Protein AF-A0A965Y8E7-F1 (afdb_monomer_lite)

Structure (mmCIF, N/CA/C/O backbone):
data_AF-A0A965Y8E7-F1
#
_entry.id   AF-A0A965Y8E7-F1
#
loop_
_atom_site.group_PDB
_atom_site.id
_atom_site.type_symbol
_atom_site.label_atom_id
_atom_site.label_alt_id
_atom_site.label_comp_id
_atom_site.label_asym_id
_atom_site.label_entity_id
_atom_site.label_seq_id
_atom_site.pdbx_PDB_ins_code
_atom_site.Cartn_x
_atom_site.Cartn_y
_atom_site.Cartn_z
_atom_site.occupancy
_atom_site.B_iso_or_equiv
_atom_site.auth_seq_id
_atom_site.auth_comp_id
_atom_site.auth_asym_id
_atom_site.auth_atom_id
_atom_site.pdbx_PDB_model_num
ATOM 1 N N . MET A 1 1 ? -3.861 8.203 37.467 1.00 48.97 1 MET A N 1
ATOM 2 C CA . MET A 1 1 ? -4.066 7.994 36.011 1.00 48.97 1 MET A CA 1
ATOM 3 C C . MET A 1 1 ? -5.486 8.449 35.687 1.00 48.97 1 MET A C 1
ATOM 5 O O . MET A 1 1 ? -6.375 8.070 36.437 1.00 48.97 1 MET A O 1
ATOM 9 N N . SER A 1 2 ? -5.718 9.327 34.700 1.00 42.91 2 SER A N 1
ATOM 10 C CA . SER A 1 2 ? -7.070 9.881 34.487 1.00 42.91 2 SER A CA 1
ATOM 11 C C . SER A 1 2 ? -8.053 8.780 34.064 1.00 42.91 2 SER A C 1
ATOM 13 O O . SER A 1 2 ? -7.686 7.861 33.330 1.00 42.91 2 SER A O 1
ATOM 15 N N . LYS A 1 3 ? -9.307 8.867 34.524 1.00 46.72 3 LYS A N 1
ATOM 16 C CA . LYS A 1 3 ? -10.378 7.890 34.245 1.00 46.72 3 LYS A CA 1
ATOM 17 C C . LYS A 1 3 ? -10.559 7.640 32.734 1.00 46.72 3 LYS A C 1
ATOM 19 O O . LYS A 1 3 ? -10.834 6.520 32.322 1.00 46.72 3 LYS A O 1
ATOM 24 N N . ASN A 1 4 ? -10.287 8.656 31.910 1.00 40.66 4 ASN A N 1
ATOM 25 C CA . ASN A 1 4 ? -10.333 8.589 30.446 1.00 40.66 4 ASN A CA 1
ATOM 26 C C . ASN A 1 4 ? -9.222 7.717 29.838 1.00 40.66 4 ASN A C 1
ATOM 28 O O . ASN A 1 4 ? -9.470 7.022 28.858 1.00 40.66 4 ASN A O 1
ATOM 32 N N . ILE A 1 5 ? -8.021 7.705 30.429 1.00 39.69 5 ILE A N 1
ATOM 33 C CA . ILE A 1 5 ? -6.903 6.867 29.965 1.00 39.69 5 ILE A CA 1
ATOM 34 C C . ILE A 1 5 ? -7.189 5.393 30.251 1.00 39.69 5 ILE A C 1
ATOM 36 O O . ILE A 1 5 ? -6.984 4.558 29.379 1.00 39.69 5 ILE A O 1
ATOM 40 N N . LEU A 1 6 ? -7.695 5.072 31.443 1.00 44.53 6 LEU A N 1
ATOM 41 C CA . LEU A 1 6 ? -8.054 3.694 31.793 1.00 44.53 6 LEU A CA 1
ATOM 42 C C . LEU A 1 6 ? -9.202 3.165 30.917 1.00 44.53 6 LEU A C 1
ATOM 44 O O . LEU A 1 6 ? -9.167 2.008 30.519 1.00 44.53 6 LEU A O 1
ATOM 48 N N . ASN A 1 7 ? -10.159 4.025 30.553 1.00 45.41 7 ASN A N 1
ATOM 49 C CA . ASN A 1 7 ? -11.277 3.673 29.675 1.00 45.41 7 ASN A CA 1
ATOM 50 C C . ASN A 1 7 ? -10.856 3.520 28.198 1.00 45.41 7 ASN A C 1
ATOM 52 O O . ASN A 1 7 ? -11.406 2.704 27.469 1.00 45.41 7 ASN A O 1
ATOM 56 N N . LEU A 1 8 ? -9.862 4.286 27.736 1.00 44.91 8 LEU A N 1
ATOM 57 C CA . LEU A 1 8 ? -9.283 4.103 26.403 1.00 44.91 8 LEU A CA 1
ATOM 58 C C . LEU A 1 8 ? -8.436 2.828 26.336 1.00 44.91 8 LEU A C 1
ATOM 60 O O . LEU A 1 8 ? -8.537 2.080 25.372 1.00 44.91 8 LEU A O 1
ATOM 64 N N . ILE A 1 9 ? -7.634 2.563 27.370 1.00 43.84 9 ILE A N 1
ATOM 65 C CA . ILE A 1 9 ? -6.816 1.352 27.474 1.00 43.84 9 ILE A CA 1
ATOM 66 C C . ILE A 1 9 ? -7.704 0.109 27.526 1.00 43.84 9 ILE A C 1
ATOM 68 O O . ILE A 1 9 ? -7.439 -0.829 26.788 1.00 43.84 9 ILE A O 1
ATOM 72 N N . SER A 1 10 ? -8.779 0.103 28.322 1.00 48.84 10 SER A N 1
ATOM 73 C CA . SER A 1 10 ? -9.716 -1.027 28.335 1.00 48.84 10 SER A CA 1
ATOM 74 C C . SER A 1 10 ? -10.384 -1.226 26.973 1.00 48.84 10 SER A C 1
ATOM 76 O O . SER A 1 10 ? -10.513 -2.358 26.522 1.00 48.84 10 SER A O 1
ATOM 78 N N . LYS A 1 11 ? -10.732 -0.143 26.263 1.00 48.56 11 LYS A N 1
ATOM 79 C CA . LYS A 1 11 ? -11.261 -0.226 24.895 1.00 48.56 11 LYS A CA 1
ATOM 80 C C . LYS A 1 11 ? -10.230 -0.799 23.918 1.00 48.56 11 LYS A C 1
ATOM 82 O O . LYS A 1 11 ? -10.558 -1.763 23.244 1.00 48.56 11 LYS A O 1
ATOM 87 N N . ILE A 1 12 ? -9.002 -0.265 23.875 1.00 48.06 12 ILE A N 1
ATOM 88 C CA . ILE A 1 12 ? -7.893 -0.713 23.001 1.00 48.06 12 ILE A CA 1
ATOM 89 C C . ILE A 1 12 ? -7.490 -2.163 23.278 1.00 48.06 12 ILE A C 1
ATOM 91 O O . ILE A 1 12 ? -7.341 -2.927 22.334 1.00 48.06 12 ILE A O 1
ATOM 95 N N . ILE A 1 13 ? -7.371 -2.563 24.545 1.00 45.34 13 ILE A N 1
ATOM 96 C CA . ILE A 1 13 ? -7.059 -3.950 24.925 1.00 45.34 13 ILE A CA 1
ATOM 97 C C . ILE A 1 13 ? -8.171 -4.912 24.475 1.00 45.34 13 ILE A C 1
ATOM 99 O O . ILE A 1 13 ? -7.880 -6.037 24.077 1.00 45.34 13 ILE A O 1
ATOM 103 N N . ASN A 1 14 ? -9.431 -4.466 24.480 1.00 44.47 14 ASN A N 1
ATOM 104 C CA . ASN A 1 14 ? -10.567 -5.266 24.011 1.00 44.47 14 ASN A CA 1
ATOM 105 C C . ASN A 1 14 ? -10.719 -5.284 22.483 1.00 44.47 14 ASN A C 1
ATOM 107 O O . ASN A 1 14 ? -11.488 -6.088 21.953 1.00 44.47 14 ASN A O 1
ATOM 111 N N . TYR A 1 15 ? -10.001 -4.427 21.756 1.00 44.97 15 TYR A N 1
ATOM 112 C CA . TYR A 1 15 ? -9.944 -4.500 20.307 1.00 44.97 15 TYR A CA 1
ATOM 113 C C . TYR A 1 15 ? -8.982 -5.620 19.890 1.00 44.97 15 TYR A C 1
ATOM 115 O O . TYR A 1 15 ? -7.764 -5.458 19.863 1.00 44.97 15 TYR A O 1
ATOM 123 N N . LYS A 1 16 ? -9.530 -6.775 19.514 1.00 46.66 16 LYS A N 1
ATOM 124 C CA . LYS A 1 16 ? -8.766 -7.803 18.800 1.00 46.66 16 LYS A CA 1
ATOM 125 C C . LYS A 1 16 ? -8.556 -7.304 17.369 1.00 46.66 16 LYS A C 1
ATOM 127 O O . LYS A 1 16 ? -9.528 -6.912 16.735 1.00 46.66 16 LYS A O 1
ATOM 132 N N . ILE A 1 17 ? -7.327 -7.292 16.844 1.00 47.94 17 ILE A N 1
ATOM 133 C CA . ILE A 1 17 ? -7.129 -7.146 15.391 1.00 47.94 17 ILE A CA 1
ATOM 134 C C . ILE A 1 17 ? -7.760 -8.388 14.767 1.00 47.94 17 ILE A C 1
ATOM 136 O O . ILE A 1 17 ? -7.270 -9.498 14.986 1.00 47.94 17 ILE A O 1
ATOM 140 N N . ILE A 1 18 ? -8.871 -8.212 14.057 1.00 47.00 18 ILE A N 1
ATOM 141 C CA . ILE A 1 18 ? -9.447 -9.298 13.274 1.00 47.00 18 ILE A CA 1
ATOM 142 C C . ILE A 1 18 ? -8.605 -9.408 12.023 1.00 47.00 18 ILE A C 1
ATOM 144 O O . ILE A 1 18 ? -8.121 -8.416 11.477 1.00 47.00 18 ILE A O 1
ATOM 148 N N . GLU A 1 19 ? -8.371 -10.662 11.681 1.00 50.75 19 GLU A N 1
ATOM 149 C CA . GLU A 1 19 ? -7.756 -11.173 10.474 1.00 50.75 19 GLU A CA 1
ATOM 150 C C . GLU A 1 19 ? -7.705 -10.178 9.317 1.00 50.75 19 GLU A C 1
ATOM 152 O O . GLU A 1 19 ? -8.683 -9.515 8.973 1.00 50.75 19 GLU A O 1
ATOM 157 N N . SER A 1 20 ? -6.551 -10.131 8.651 1.00 53.41 20 SER A N 1
ATOM 158 C CA . SER A 1 20 ? -6.483 -9.499 7.345 1.00 53.41 20 SER A CA 1
ATOM 159 C C . SER A 1 20 ? -7.385 -10.274 6.383 1.00 53.41 20 SER A C 1
ATOM 161 O O . SER A 1 20 ? -6.978 -11.325 5.880 1.00 53.41 20 SER A O 1
ATOM 163 N N . GLY A 1 21 ? -8.591 -9.765 6.141 1.00 60.69 21 GLY A N 1
ATOM 164 C CA . GLY A 1 21 ? -9.491 -10.294 5.130 1.00 60.69 21 GLY A CA 1
ATOM 165 C C . GLY A 1 21 ? -8.826 -10.144 3.768 1.00 60.69 21 GLY A C 1
ATOM 166 O O . GLY A 1 21 ? -8.443 -9.038 3.373 1.00 60.69 21 GLY A O 1
ATOM 167 N N . LYS A 1 22 ? -8.624 -11.266 3.076 1.00 72.31 22 LYS A N 1
ATOM 168 C CA . LYS A 1 22 ? -8.186 -11.280 1.680 1.00 72.31 22 LYS A CA 1
ATOM 169 C C . LYS A 1 22 ? -9.420 -11.480 0.820 1.00 72.31 22 LYS A C 1
ATOM 171 O O . LYS A 1 22 ? -9.957 -12.580 0.768 1.00 72.31 22 LYS A O 1
ATOM 176 N N . PHE A 1 23 ? -9.841 -10.426 0.142 1.00 75.00 23 PHE A N 1
ATOM 177 C CA . PHE A 1 23 ? -10.915 -10.504 -0.835 1.00 75.00 23 PHE A CA 1
ATOM 178 C C . PHE A 1 23 ? -10.283 -10.793 -2.187 1.00 75.00 23 PHE A C 1
ATOM 180 O O . PHE A 1 23 ? -9.565 -9.943 -2.709 1.00 75.00 23 PHE A O 1
ATOM 187 N N . ILE A 1 24 ? -10.469 -12.000 -2.715 1.00 76.88 24 ILE A N 1
ATOM 188 C CA . ILE A 1 24 ? -9.952 -12.408 -4.027 1.00 76.88 24 ILE A CA 1
ATOM 189 C C . ILE A 1 24 ? -11.110 -12.315 -5.018 1.00 76.88 24 ILE A C 1
ATOM 191 O O . ILE A 1 24 ? -12.131 -12.957 -4.816 1.00 76.88 24 ILE A O 1
ATOM 195 N N . PHE A 1 25 ? -10.956 -11.544 -6.094 1.00 77.00 25 PHE A N 1
ATOM 196 C CA . PHE A 1 25 ? -12.068 -11.227 -7.006 1.00 77.00 25 PHE A CA 1
ATOM 197 C C . PHE A 1 25 ? -12.192 -12.166 -8.206 1.00 77.00 25 PHE A C 1
ATOM 199 O O . PHE A 1 25 ? -12.904 -11.874 -9.165 1.00 77.00 25 PHE A O 1
ATOM 206 N N . ARG A 1 26 ? -11.489 -13.303 -8.188 1.00 72.12 26 ARG A N 1
ATOM 207 C CA . ARG A 1 26 ? -11.648 -14.314 -9.235 1.00 72.12 26 ARG A CA 1
ATOM 208 C C . ARG A 1 26 ? -12.969 -15.044 -9.033 1.00 72.12 26 ARG A C 1
ATOM 210 O O . ARG A 1 26 ? -13.165 -15.641 -7.983 1.00 72.12 26 ARG A O 1
ATOM 217 N N . ASN A 1 27 ? -13.789 -15.067 -10.080 1.00 70.50 27 ASN A N 1
ATOM 218 C CA . ASN A 1 27 ? -15.012 -15.867 -10.164 1.00 70.50 27 ASN A CA 1
ATOM 219 C C . ASN A 1 27 ? -16.076 -15.522 -9.109 1.00 70.50 27 ASN A C 1
ATOM 221 O O . ASN A 1 27 ? -16.820 -16.412 -8.709 1.00 70.50 27 ASN A O 1
ATOM 225 N N . LEU A 1 28 ? -16.155 -14.257 -8.674 1.00 76.88 28 LEU A N 1
ATOM 226 C CA . LEU A 1 28 ? -17.270 -13.818 -7.831 1.00 76.88 28 LEU A CA 1
ATOM 227 C C . LEU A 1 28 ? -18.588 -14.023 -8.573 1.00 76.88 28 LEU A C 1
ATOM 229 O O . LEU A 1 28 ? -18.710 -13.623 -9.737 1.00 76.88 28 LEU A O 1
ATOM 233 N N . ASN A 1 29 ? -19.577 -14.579 -7.888 1.00 83.50 29 ASN A N 1
ATOM 234 C CA . ASN A 1 29 ? -20.948 -14.554 -8.377 1.00 83.50 29 ASN A CA 1
ATOM 235 C C . ASN A 1 29 ? -21.575 -13.151 -8.190 1.00 83.50 29 ASN A C 1
ATOM 237 O O . ASN A 1 29 ? -20.979 -12.250 -7.591 1.00 83.50 29 ASN A O 1
ATOM 241 N N . GLU A 1 30 ? -22.772 -12.933 -8.743 1.00 79.94 30 GLU A N 1
ATOM 242 C CA . GLU A 1 30 ? -23.438 -11.623 -8.680 1.00 79.94 30 GLU A CA 1
ATOM 243 C C . GLU A 1 30 ? -23.766 -11.167 -7.249 1.00 79.94 30 GLU A C 1
ATOM 245 O O . GLU A 1 30 ? -23.732 -9.968 -6.973 1.00 79.94 30 GLU A O 1
ATOM 250 N N . GLU A 1 31 ? -24.072 -12.094 -6.341 1.00 80.44 31 GLU A N 1
ATOM 251 C CA . GLU A 1 31 ? -24.411 -11.803 -4.944 1.00 80.44 31 GLU A CA 1
ATOM 252 C C . GLU A 1 31 ? -23.161 -11.408 -4.149 1.00 80.44 31 GLU A C 1
ATOM 254 O O . GLU A 1 31 ? -23.120 -10.331 -3.556 1.00 80.44 31 GLU A O 1
ATOM 259 N N . GLU A 1 32 ? -22.082 -12.186 -4.270 1.00 77.12 32 GLU A N 1
ATOM 260 C CA . GLU A 1 32 ? -20.771 -11.862 -3.696 1.00 77.12 32 GLU A CA 1
ATOM 261 C C . GLU A 1 32 ? -20.252 -10.517 -4.210 1.00 77.12 32 GLU A C 1
ATOM 263 O O . GLU A 1 32 ? -19.674 -9.737 -3.452 1.00 77.12 32 GLU A O 1
ATOM 268 N N . ARG A 1 33 ? -20.474 -10.216 -5.499 1.00 75.38 33 ARG A N 1
ATOM 269 C CA . ARG A 1 33 ? -20.126 -8.919 -6.085 1.00 75.38 33 ARG A CA 1
ATOM 270 C C . ARG A 1 33 ? -20.948 -7.787 -5.466 1.00 75.38 33 ARG A C 1
ATOM 272 O O . ARG A 1 33 ? -20.368 -6.742 -5.186 1.00 75.38 33 ARG A O 1
ATOM 279 N N . LYS A 1 34 ? -22.254 -7.962 -5.233 1.00 76.06 34 LYS A N 1
ATOM 280 C CA . LYS A 1 34 ? -23.103 -6.941 -4.588 1.00 76.06 34 LYS A CA 1
ATOM 281 C C . LYS A 1 34 ? -22.657 -6.650 -3.153 1.00 76.06 34 LYS A C 1
ATOM 283 O O . LYS A 1 34 ? -22.500 -5.483 -2.798 1.00 76.06 34 LYS A O 1
ATOM 288 N N . ASP A 1 35 ? -22.359 -7.679 -2.366 1.00 74.81 35 ASP A N 1
ATOM 289 C CA . ASP A 1 35 ? -21.835 -7.511 -1.002 1.00 74.81 35 ASP A CA 1
ATOM 290 C C . ASP A 1 35 ? -20.470 -6.809 -0.987 1.00 74.81 35 ASP A C 1
ATOM 292 O O . ASP A 1 35 ? -20.181 -5.958 -0.134 1.00 74.81 35 ASP A O 1
ATOM 296 N N . 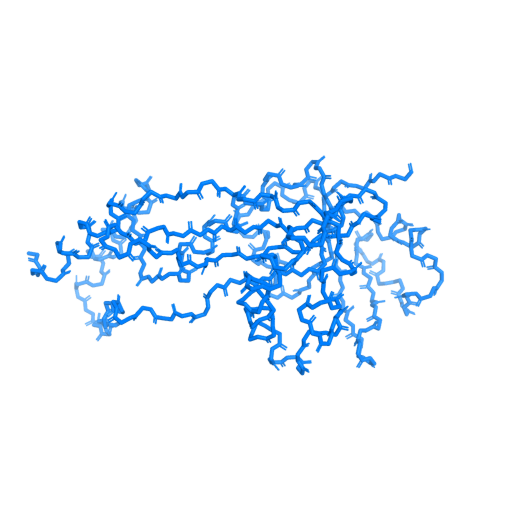LEU A 1 36 ? -19.638 -7.118 -1.984 1.00 75.19 36 LEU A N 1
ATOM 297 C CA . LEU A 1 36 ? -18.359 -6.456 -2.191 1.00 75.19 36 LEU A CA 1
ATOM 298 C C . LEU A 1 36 ? -18.484 -5.007 -2.629 1.00 75.19 36 LEU A C 1
ATOM 300 O O . LEU A 1 36 ? -17.641 -4.221 -2.223 1.00 75.19 36 LEU A O 1
ATOM 304 N N . VAL A 1 37 ? -19.495 -4.639 -3.416 1.00 72.75 37 VAL A N 1
ATOM 305 C CA . VAL A 1 37 ? -19.763 -3.239 -3.780 1.00 72.75 37 VAL A CA 1
ATOM 306 C C . VAL A 1 37 ? -20.202 -2.447 -2.547 1.00 72.75 37 VAL A C 1
ATOM 308 O O . VAL A 1 37 ? -19.638 -1.387 -2.289 1.00 72.75 37 VAL A O 1
ATOM 311 N N . ASN A 1 38 ? -21.071 -3.012 -1.700 1.00 70.44 38 ASN A N 1
ATOM 312 C CA . ASN A 1 38 ? -21.480 -2.378 -0.437 1.00 70.44 38 ASN A CA 1
ATOM 313 C C . ASN A 1 38 ? -20.286 -2.118 0.503 1.00 70.44 38 ASN A C 1
ATOM 315 O O . ASN A 1 38 ? -20.182 -1.066 1.134 1.00 70.44 38 ASN A O 1
ATOM 319 N N . SER A 1 39 ? -19.346 -3.064 0.581 1.00 72.75 39 SER A N 1
ATOM 320 C CA . SER A 1 39 ? -18.072 -2.876 1.301 1.00 72.75 39 SER A CA 1
ATOM 321 C C . SER A 1 39 ? -17.058 -2.036 0.507 1.00 72.75 39 SER A C 1
ATOM 323 O O . SER A 1 39 ? -16.120 -1.456 1.063 1.00 72.75 39 SER A O 1
ATOM 325 N N . GLY A 1 40 ? -17.241 -1.990 -0.808 1.00 77.44 40 GLY A N 1
ATOM 326 C CA . GLY A 1 40 ? -16.383 -1.383 -1.810 1.00 77.44 40 GLY A CA 1
ATOM 327 C C . GLY A 1 40 ? -16.456 0.128 -1.785 1.00 77.44 40 GLY A C 1
ATOM 328 O O . GLY A 1 40 ? -15.416 0.749 -1.952 1.00 77.44 40 GLY A O 1
ATOM 329 N N . ASP A 1 41 ? -17.608 0.715 -1.464 1.00 83.12 41 ASP A N 1
ATOM 330 C CA . ASP A 1 41 ? -17.745 2.164 -1.281 1.00 83.12 41 ASP A CA 1
ATOM 331 C C . ASP A 1 41 ? -16.865 2.690 -0.146 1.00 83.12 41 ASP A C 1
ATOM 333 O O . ASP A 1 41 ? -16.204 3.721 -0.278 1.00 83.12 41 ASP A O 1
ATOM 337 N N . LEU A 1 42 ? -16.787 1.952 0.964 1.00 83.38 42 LEU A N 1
ATOM 338 C CA . LEU A 1 42 ? -15.923 2.308 2.088 1.00 83.38 42 LEU A CA 1
ATOM 339 C C . LEU A 1 42 ? -14.442 2.225 1.703 1.00 83.38 42 LEU A C 1
ATOM 341 O O . LEU A 1 42 ? -13.663 3.122 2.024 1.00 83.38 42 LEU A O 1
ATOM 345 N N . ILE A 1 43 ? -14.052 1.162 0.999 1.00 85.19 43 ILE A N 1
ATOM 346 C CA . ILE A 1 43 ? -12.678 0.972 0.517 1.00 85.19 43 ILE A CA 1
ATOM 347 C C . ILE A 1 43 ? -12.312 2.022 -0.531 1.00 85.19 43 ILE A C 1
ATOM 349 O O . ILE A 1 43 ? -11.234 2.611 -0.457 1.00 85.19 43 ILE A O 1
ATOM 353 N N . TRP A 1 44 ? -13.211 2.276 -1.477 1.00 90.25 44 TRP A N 1
ATOM 354 C CA . TRP A 1 44 ? -13.078 3.302 -2.499 1.00 90.25 44 TRP A CA 1
ATOM 355 C C . TRP A 1 44 ? -12.876 4.663 -1.853 1.00 90.25 44 TRP A C 1
ATOM 357 O O . TRP A 1 44 ? -11.882 5.325 -2.138 1.00 90.25 44 TRP A O 1
ATOM 367 N N . LYS A 1 45 ? -13.730 5.020 -0.890 1.00 89.19 45 LYS A N 1
ATOM 368 C CA . LYS A 1 45 ? -13.597 6.257 -0.129 1.00 89.19 45 LYS A CA 1
ATOM 369 C C . LYS A 1 45 ? -12.255 6.354 0.593 1.00 89.19 45 LYS A C 1
ATOM 371 O O . LYS A 1 45 ? -11.602 7.386 0.512 1.00 89.19 45 LYS A O 1
ATOM 376 N N . MET A 1 46 ? -11.804 5.291 1.263 1.00 89.38 46 MET A N 1
ATOM 377 C CA . MET A 1 46 ? -10.490 5.297 1.918 1.00 89.38 46 MET A CA 1
ATOM 378 C C . MET A 1 46 ? -9.343 5.545 0.936 1.00 89.38 46 MET A C 1
ATOM 380 O O . MET A 1 46 ? -8.387 6.241 1.278 1.00 89.38 46 MET A O 1
ATOM 384 N N . ILE A 1 47 ? -9.412 4.944 -0.252 1.00 91.06 47 ILE A N 1
ATOM 385 C CA . ILE A 1 47 ? -8.418 5.126 -1.307 1.00 91.06 47 ILE A CA 1
ATOM 386 C C . ILE A 1 47 ? -8.483 6.555 -1.857 1.00 91.06 47 ILE A C 1
ATOM 388 O O . ILE A 1 47 ? -7.452 7.215 -1.893 1.00 91.06 47 ILE A O 1
ATOM 392 N N . GLU A 1 48 ? -9.660 7.069 -2.203 1.00 90.88 48 GLU A N 1
ATOM 393 C CA . GLU A 1 48 ? -9.822 8.448 -2.680 1.00 90.88 48 GLU A CA 1
ATOM 394 C C . GLU A 1 48 ? -9.311 9.465 -1.655 1.00 90.88 48 GLU A C 1
ATOM 396 O O . GLU A 1 48 ? -8.444 10.273 -1.980 1.00 90.88 48 GLU A O 1
ATOM 401 N N . ASP A 1 49 ? -9.735 9.354 -0.392 1.00 88.75 49 ASP A N 1
ATOM 402 C CA . ASP A 1 49 ? -9.307 10.245 0.693 1.00 88.75 49 ASP A CA 1
ATOM 403 C C . ASP A 1 49 ? -7.771 10.181 0.899 1.00 88.75 49 ASP A C 1
ATOM 405 O O . ASP A 1 49 ? -7.115 11.179 1.204 1.00 88.75 49 ASP A O 1
ATOM 409 N N . ALA A 1 50 ? -7.143 9.010 0.716 1.00 88.25 50 ALA A N 1
ATOM 410 C CA . ALA A 1 50 ? -5.686 8.856 0.823 1.00 88.25 50 ALA A CA 1
ATOM 411 C C . ALA A 1 50 ? -4.906 9.492 -0.338 1.00 88.25 50 ALA A C 1
ATOM 413 O O . ALA A 1 50 ? -3.747 9.881 -0.155 1.00 88.25 50 ALA A O 1
ATOM 414 N N . TYR A 1 51 ? -5.523 9.602 -1.513 1.00 88.50 51 TYR A N 1
ATOM 415 C CA . TYR A 1 51 ? -4.912 10.154 -2.721 1.00 88.50 51 TYR A CA 1
ATOM 416 C C . TYR A 1 51 ? -5.447 11.551 -3.077 1.00 88.50 51 TYR A C 1
ATOM 418 O O . TYR A 1 51 ? -4.983 12.140 -4.049 1.00 88.50 51 TYR A O 1
ATOM 426 N N . GLU A 1 52 ? -6.336 12.134 -2.266 1.00 89.06 52 GLU A N 1
ATOM 427 C CA . GLU A 1 52 ? -6.934 13.463 -2.471 1.00 89.06 52 GLU A CA 1
ATOM 428 C C . GLU A 1 52 ? -5.875 14.545 -2.735 1.00 89.06 52 GLU A C 1
ATOM 430 O O . GLU A 1 52 ? -5.963 15.289 -3.709 1.00 89.06 52 GLU A O 1
ATOM 435 N N . SER A 1 53 ? -4.796 14.562 -1.942 1.00 85.06 53 SER A N 1
ATOM 436 C CA . SER A 1 53 ? -3.666 15.498 -2.117 1.00 85.06 53 SER A CA 1
ATOM 437 C C . SER A 1 53 ? -2.930 15.389 -3.464 1.00 85.06 53 SER A C 1
ATOM 439 O O . SER A 1 53 ? -2.135 16.265 -3.798 1.00 85.06 53 SER A O 1
ATOM 441 N N . GLN A 1 54 ? -3.172 14.320 -4.227 1.00 84.31 54 GLN A N 1
ATOM 442 C CA . GLN A 1 54 ? -2.622 14.061 -5.561 1.00 84.31 54 GLN A CA 1
ATOM 443 C C . GLN A 1 54 ? -3.681 14.227 -6.668 1.00 84.31 54 GLN A C 1
ATOM 445 O O . GLN A 1 54 ? -3.401 13.905 -7.818 1.00 84.31 54 GLN A O 1
ATOM 450 N N . GLY A 1 55 ? -4.881 14.724 -6.341 1.00 87.69 55 GLY A N 1
ATOM 451 C CA . GLY A 1 55 ? -6.008 14.833 -7.273 1.00 87.69 55 GLY A CA 1
ATOM 452 C C . GLY A 1 55 ? -6.906 13.590 -7.333 1.00 87.69 55 GLY A C 1
ATOM 453 O O . GLY A 1 55 ? -7.683 13.456 -8.276 1.00 87.69 55 GLY A O 1
ATOM 454 N N . GLY A 1 56 ? -6.805 12.691 -6.347 1.00 88.69 56 GLY A N 1
ATOM 455 C CA . GLY A 1 56 ? -7.571 11.442 -6.270 1.00 88.69 56 GLY A CA 1
ATOM 456 C C . GLY A 1 56 ? -6.809 10.225 -6.802 1.00 88.69 56 GLY A C 1
ATOM 457 O O . GLY A 1 56 ? -5.667 10.314 -7.261 1.00 88.69 56 GLY A O 1
ATOM 458 N N . TYR A 1 57 ? -7.418 9.043 -6.710 1.00 91.88 57 TYR A N 1
ATOM 459 C CA . TYR A 1 57 ? -6.809 7.799 -7.160 1.00 91.88 57 TYR A CA 1
ATOM 460 C C . TYR A 1 57 ? -7.068 7.564 -8.649 1.00 91.88 57 TYR A C 1
ATOM 462 O O . TYR A 1 57 ? -8.160 7.220 -9.084 1.00 91.88 57 TYR A O 1
ATOM 470 N N . GLU A 1 58 ? -6.024 7.655 -9.469 1.00 91.31 58 GLU A N 1
ATOM 471 C CA . GLU A 1 58 ? -6.166 7.501 -10.925 1.00 91.31 58 GLU A CA 1
ATOM 472 C C . GLU A 1 58 ? -6.454 6.066 -11.391 1.00 91.31 58 GLU A C 1
ATOM 474 O O . GLU A 1 58 ? -6.871 5.838 -12.529 1.00 91.31 58 GLU A O 1
ATOM 479 N N . GLY A 1 59 ? -6.210 5.066 -10.537 1.00 89.81 59 GLY A N 1
ATOM 480 C CA . GLY A 1 59 ? -6.305 3.660 -10.926 1.00 89.81 59 GLY A CA 1
ATOM 481 C C . GLY A 1 59 ? -7.734 3.184 -11.208 1.00 89.81 59 GLY A C 1
ATOM 482 O O . GLY A 1 59 ? -7.896 2.190 -11.927 1.00 89.81 59 GLY A O 1
ATOM 483 N N . ALA A 1 60 ? -8.742 3.885 -10.687 1.00 94.25 60 ALA A N 1
ATOM 484 C CA . ALA A 1 60 ? -10.170 3.636 -10.869 1.00 94.25 60 ALA A CA 1
ATOM 485 C C . ALA A 1 60 ? -10.964 4.954 -10.734 1.00 94.25 60 ALA A C 1
ATOM 487 O O . ALA A 1 60 ? -10.394 5.972 -10.369 1.00 94.25 60 ALA A O 1
ATOM 488 N N . LYS A 1 61 ? -12.251 4.957 -11.084 1.00 94.69 61 LYS A N 1
ATOM 489 C CA . LYS A 1 61 ? -13.163 6.115 -10.992 1.00 94.69 61 LYS A CA 1
ATOM 490 C C . LYS A 1 61 ? -14.401 5.834 -10.137 1.00 94.69 61 LYS A C 1
ATOM 492 O O . LYS A 1 61 ? -15.198 6.735 -9.913 1.00 94.69 61 LYS A O 1
ATOM 497 N N . SER A 1 62 ? -14.561 4.591 -9.696 1.00 93.50 62 SER A N 1
ATOM 498 C CA . SER A 1 62 ? -15.632 4.136 -8.816 1.00 93.50 62 SER A CA 1
ATOM 499 C C . SER A 1 62 ? -15.199 2.862 -8.086 1.00 93.50 62 SER A C 1
ATOM 501 O O . SER A 1 62 ? -14.187 2.244 -8.452 1.00 93.50 62 SER A O 1
ATOM 503 N N . ALA A 1 63 ? -15.978 2.448 -7.084 1.00 90.50 63 ALA A N 1
ATOM 504 C CA . ALA A 1 63 ? -15.780 1.188 -6.375 1.00 90.50 63 ALA A CA 1
ATOM 505 C C . ALA A 1 63 ? -15.846 -0.021 -7.325 1.00 90.50 63 ALA A C 1
ATOM 507 O O . ALA A 1 63 ? -14.983 -0.896 -7.268 1.00 90.50 63 ALA A O 1
ATOM 508 N N . GLU A 1 64 ? -16.795 -0.038 -8.263 1.00 91.38 64 GLU A N 1
ATOM 509 C CA . GLU A 1 64 ? -16.961 -1.107 -9.255 1.00 91.38 64 GLU A CA 1
ATOM 510 C C . GLU A 1 64 ? -15.740 -1.205 -10.162 1.00 91.38 64 GLU A C 1
ATOM 512 O O . GLU A 1 64 ? -15.166 -2.282 -10.326 1.00 91.38 64 GLU A O 1
ATOM 517 N N . GLN A 1 65 ? -15.272 -0.068 -10.690 1.00 93.94 65 GLN A N 1
ATOM 518 C CA . GLN A 1 65 ? -14.082 -0.071 -11.533 1.00 93.94 65 GLN A CA 1
ATOM 519 C C . GLN A 1 65 ? -12.834 -0.485 -10.738 1.00 93.94 65 GLN A C 1
ATOM 521 O O . GLN A 1 65 ? -11.916 -1.095 -11.297 1.00 93.94 65 GLN A O 1
ATOM 526 N N . LEU A 1 66 ? -12.773 -0.158 -9.441 1.00 93.31 66 LEU A N 1
ATOM 527 C CA . LEU A 1 66 ? -11.700 -0.624 -8.570 1.00 93.31 66 LEU A CA 1
ATOM 528 C C . LEU A 1 66 ? -11.754 -2.147 -8.423 1.00 93.31 66 LEU A C 1
ATOM 530 O O . LEU A 1 66 ? -10.705 -2.772 -8.573 1.00 93.31 66 LEU A O 1
ATOM 534 N N . ILE A 1 67 ? -12.928 -2.741 -8.184 1.00 90.88 67 ILE A N 1
ATOM 535 C CA . ILE A 1 67 ? -13.122 -4.200 -8.100 1.00 90.88 67 ILE A CA 1
ATOM 536 C C . ILE A 1 67 ? -12.673 -4.858 -9.408 1.00 90.88 67 ILE A C 1
ATOM 538 O O . ILE A 1 67 ? -11.804 -5.727 -9.382 1.00 90.88 67 ILE A O 1
ATOM 542 N N . ASP A 1 68 ? -13.170 -4.376 -10.549 1.00 91.25 68 ASP A N 1
ATOM 543 C CA . ASP A 1 68 ? -12.892 -4.947 -11.874 1.00 91.25 68 ASP A CA 1
ATOM 544 C C . ASP A 1 68 ? -11.404 -4.932 -12.235 1.00 91.25 68 ASP A C 1
ATOM 546 O O . ASP A 1 68 ? -10.879 -5.857 -12.856 1.00 91.25 68 ASP A O 1
ATOM 550 N N . LYS A 1 69 ? -10.693 -3.869 -11.845 1.00 93.25 69 LYS A N 1
ATOM 551 C CA . LYS A 1 69 ? -9.255 -3.723 -12.113 1.00 93.25 69 LYS A CA 1
ATOM 552 C C . LYS A 1 69 ? -8.372 -4.375 -11.056 1.00 93.25 69 LYS A C 1
ATOM 554 O O . LYS A 1 69 ? -7.144 -4.341 -11.198 1.00 93.25 69 LYS A O 1
ATOM 559 N N . SER A 1 70 ? -8.951 -4.895 -9.980 1.00 93.62 70 SER A N 1
ATOM 560 C CA . SER A 1 70 ? -8.218 -5.497 -8.876 1.00 93.62 70 SER A CA 1
ATOM 561 C C . SER A 1 70 ? -8.223 -7.009 -8.984 1.00 93.62 70 SER A C 1
ATOM 563 O O . SER A 1 70 ? -9.164 -7.638 -9.442 1.00 93.62 70 SER A O 1
ATOM 565 N N . TYR A 1 71 ? -7.139 -7.612 -8.523 1.00 93.06 71 TYR A N 1
ATOM 566 C CA . TYR A 1 71 ? -7.064 -9.051 -8.329 1.00 93.06 71 TYR A CA 1
ATOM 567 C C . TYR A 1 71 ? -7.503 -9.448 -6.921 1.00 93.06 71 TYR A C 1
ATOM 569 O O . TYR A 1 71 ? -8.216 -10.430 -6.723 1.00 93.06 71 TYR A O 1
ATOM 577 N N . MET A 1 72 ? -7.028 -8.685 -5.941 1.00 92.19 72 MET A N 1
ATOM 578 C CA . MET A 1 72 ? -7.278 -8.934 -4.534 1.00 92.19 72 MET A CA 1
ATOM 579 C C . MET A 1 72 ? -7.223 -7.621 -3.768 1.00 92.19 72 MET A C 1
ATOM 581 O O . MET A 1 72 ? -6.395 -6.762 -4.085 1.00 92.19 72 MET A O 1
ATOM 585 N N . TRP A 1 73 ? -8.025 -7.500 -2.716 1.00 90.88 73 TRP A N 1
ATOM 586 C CA . TRP A 1 73 ? -7.818 -6.514 -1.659 1.00 90.88 73 TRP A CA 1
ATOM 587 C C . TRP A 1 73 ? 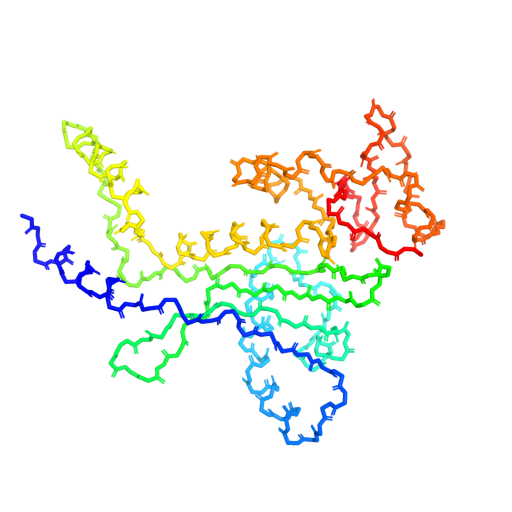-7.415 -7.200 -0.356 1.00 90.88 73 TRP A C 1
ATOM 589 O O . TRP A 1 73 ? -7.898 -8.285 -0.032 1.00 90.88 73 TRP A O 1
ATOM 599 N N . ARG A 1 74 ? -6.531 -6.557 0.408 1.00 89.06 74 ARG A N 1
ATOM 600 C CA . ARG A 1 74 ? -6.244 -6.916 1.801 1.00 89.06 74 ARG A CA 1
ATOM 601 C C . ARG A 1 74 ? -6.751 -5.783 2.678 1.00 89.06 74 ARG A C 1
ATOM 603 O O . ARG A 1 74 ? -6.173 -4.696 2.645 1.00 89.06 74 ARG A O 1
ATOM 610 N N . LEU A 1 75 ? -7.818 -6.040 3.427 1.00 86.00 75 LEU A N 1
ATOM 611 C CA . LEU A 1 75 ? -8.382 -5.103 4.395 1.00 86.00 75 LEU A CA 1
ATOM 612 C C . LEU A 1 75 ? -7.979 -5.550 5.799 1.00 86.00 75 LEU A C 1
ATOM 614 O O . LEU A 1 75 ? -8.101 -6.725 6.142 1.00 86.00 75 LEU A O 1
ATOM 618 N N . VAL A 1 76 ? -7.502 -4.615 6.610 1.00 83.06 76 VAL A N 1
ATOM 619 C CA . VAL A 1 76 ? -7.351 -4.812 8.051 1.00 83.06 76 VAL A CA 1
ATOM 620 C C . VAL A 1 76 ? -8.357 -3.914 8.732 1.00 83.06 76 VAL A C 1
ATOM 622 O O . VAL A 1 76 ? -8.341 -2.702 8.511 1.00 83.06 76 VAL A O 1
ATOM 625 N N . SER A 1 77 ? -9.191 -4.512 9.573 1.00 80.12 77 SER A N 1
ATOM 626 C CA . SER A 1 77 ? -10.234 -3.809 10.306 1.00 80.12 77 SER A CA 1
ATOM 627 C C . SER A 1 77 ? -10.174 -4.130 11.793 1.00 80.12 77 SER A C 1
ATOM 629 O O . SER A 1 77 ? -9.578 -5.112 12.238 1.00 80.12 77 SER A O 1
ATOM 631 N N . LEU A 1 78 ? -10.796 -3.258 12.568 1.00 74.88 78 LEU A N 1
ATOM 632 C CA . LEU A 1 78 ? -10.861 -3.309 14.013 1.00 74.88 78 LEU A CA 1
ATOM 633 C C . LEU A 1 78 ? -12.329 -3.494 14.423 1.00 74.88 78 LEU A C 1
ATOM 635 O O . LEU A 1 78 ? -13.139 -2.619 14.120 1.00 74.88 78 LEU A O 1
ATOM 639 N N . ASN A 1 79 ? -12.708 -4.590 15.092 1.00 67.12 79 ASN A N 1
ATOM 640 C CA . ASN A 1 79 ? -14.107 -4.728 15.529 1.00 67.12 79 ASN A CA 1
ATOM 641 C C . ASN A 1 79 ? -14.367 -3.911 16.778 1.00 67.12 79 ASN A C 1
ATOM 643 O O . ASN A 1 79 ? -13.733 -4.116 17.810 1.00 67.12 79 ASN A O 1
ATOM 647 N N . HIS A 1 80 ? -15.382 -3.066 16.707 1.00 66.81 80 HIS A N 1
ATOM 648 C CA . HIS A 1 80 ? -15.935 -2.393 17.857 1.00 66.81 80 HIS A CA 1
ATOM 649 C C . HIS A 1 80 ? -16.489 -3.425 18.850 1.00 66.81 80 HIS A C 1
ATOM 651 O O . HIS A 1 80 ? -17.386 -4.189 18.483 1.00 66.81 80 HIS A O 1
ATOM 657 N N . PRO A 1 81 ? -16.011 -3.445 20.108 1.00 62.09 81 PRO A N 1
ATOM 658 C CA . PRO A 1 81 ? -16.361 -4.490 21.070 1.00 62.09 81 PRO A CA 1
ATOM 659 C C . PRO A 1 81 ? -17.847 -4.498 21.452 1.00 62.09 81 PRO A C 1
ATOM 661 O O . PRO A 1 81 ? -18.335 -5.501 21.958 1.00 62.09 81 PRO A O 1
ATOM 664 N N . THR A 1 82 ? -18.568 -3.395 21.224 1.00 63.84 82 THR A N 1
ATOM 665 C CA . THR A 1 82 ? -19.968 -3.241 21.659 1.00 63.84 82 THR A CA 1
ATOM 666 C C . THR A 1 82 ? -20.956 -2.901 20.547 1.00 63.84 82 THR A C 1
ATOM 668 O O . THR A 1 82 ? -22.149 -2.895 20.809 1.00 63.84 82 THR A O 1
ATOM 671 N N . GLU A 1 83 ? -20.503 -2.585 19.329 1.00 65.38 83 GLU A N 1
ATOM 672 C CA . GLU A 1 83 ? -21.392 -2.026 18.283 1.00 65.38 83 GLU A CA 1
ATOM 673 C C . GLU A 1 83 ? -21.565 -2.945 17.070 1.00 65.38 83 GLU A C 1
ATOM 675 O O . GLU A 1 83 ? -22.145 -2.528 16.076 1.00 65.38 83 GLU A O 1
ATOM 680 N N . ASN A 1 84 ? -21.053 -4.184 17.123 1.00 71.62 84 ASN A N 1
ATOM 681 C CA . ASN A 1 84 ? -20.997 -5.100 15.972 1.00 71.62 84 ASN A CA 1
ATOM 682 C C . ASN A 1 84 ? -20.545 -4.395 14.672 1.00 71.62 84 ASN A C 1
ATOM 684 O O . ASN A 1 84 ? -21.044 -4.654 13.580 1.00 71.62 84 ASN A O 1
ATOM 688 N N . LYS A 1 85 ? -19.626 -3.435 14.814 1.00 70.75 85 LYS A N 1
ATOM 689 C CA . LYS A 1 85 ? -19.188 -2.530 13.754 1.00 70.75 85 LYS A CA 1
ATOM 690 C C . LYS A 1 85 ? -17.709 -2.743 13.511 1.00 70.75 85 LYS A C 1
ATOM 692 O O . LYS A 1 85 ? -16.931 -2.749 14.460 1.00 70.75 85 LYS A O 1
ATOM 697 N N . SER A 1 86 ? -17.306 -2.884 12.255 1.00 74.69 86 SER A N 1
ATOM 698 C CA . SER A 1 86 ? -15.893 -2.975 11.889 1.00 74.69 86 SER A CA 1
ATOM 699 C C . SER A 1 86 ? -15.372 -1.611 11.442 1.00 74.69 86 SER A C 1
ATOM 701 O O . SER A 1 86 ? -16.018 -0.916 10.660 1.00 74.69 86 SER A O 1
ATOM 703 N N . ILE A 1 87 ? -14.214 -1.207 11.957 1.00 78.19 87 ILE A N 1
ATOM 704 C CA . ILE A 1 87 ? -13.547 0.049 11.612 1.00 78.19 87 ILE A CA 1
ATOM 705 C C . ILE A 1 87 ? -12.379 -0.294 10.692 1.00 78.19 87 ILE A C 1
ATOM 707 O O . ILE A 1 87 ? -11.427 -0.928 11.153 1.00 78.19 87 ILE A O 1
ATOM 711 N N . PRO A 1 88 ? -12.400 0.105 9.414 1.00 82.44 88 PRO A N 1
ATOM 712 C CA . PRO A 1 88 ? -11.301 -0.206 8.522 1.00 82.44 88 PRO A CA 1
ATOM 713 C C . PRO A 1 88 ? -10.075 0.631 8.899 1.00 82.44 88 PRO A C 1
ATOM 715 O O . PRO A 1 88 ? -10.149 1.843 9.121 1.00 82.44 88 PRO A O 1
ATOM 718 N N . LEU A 1 89 ? -8.930 -0.032 8.994 1.00 82.94 89 LEU A N 1
ATOM 719 C CA . LEU A 1 89 ? -7.662 0.573 9.384 1.00 82.94 89 LEU A CA 1
ATOM 720 C C . LEU A 1 89 ? -6.725 0.733 8.197 1.00 82.94 89 LEU A C 1
ATOM 722 O O . LEU A 1 89 ? -6.093 1.777 8.053 1.00 82.94 89 LEU A O 1
ATOM 726 N N . VAL A 1 90 ? -6.616 -0.305 7.369 1.00 86.62 90 VAL A N 1
ATOM 727 C CA . VAL A 1 90 ? -5.717 -0.342 6.213 1.00 86.62 90 VAL A CA 1
ATOM 728 C C . VAL A 1 90 ? -6.395 -1.078 5.085 1.00 86.62 90 VAL A C 1
ATOM 730 O O . VAL A 1 90 ? -6.917 -2.167 5.303 1.00 86.62 90 VAL A O 1
ATOM 733 N N . VAL A 1 91 ? -6.292 -0.541 3.878 1.00 91.56 91 VAL A N 1
ATOM 734 C CA . VAL A 1 91 ? -6.595 -1.286 2.662 1.00 91.56 91 VAL A CA 1
ATOM 735 C C . VAL A 1 91 ? -5.401 -1.264 1.720 1.00 91.56 91 VAL A C 1
ATOM 737 O O . VAL A 1 91 ? -4.812 -0.216 1.461 1.00 91.56 91 VAL A O 1
ATOM 740 N N . ASN A 1 92 ? -5.047 -2.441 1.207 1.00 93.88 92 ASN A N 1
ATOM 741 C CA . ASN A 1 92 ? -4.106 -2.603 0.109 1.00 93.88 92 ASN A CA 1
ATOM 742 C C . ASN A 1 92 ? -4.813 -3.228 -1.086 1.00 93.88 92 ASN A C 1
ATOM 744 O O . ASN A 1 92 ? -5.466 -4.265 -0.960 1.00 93.88 92 ASN A O 1
ATOM 748 N N . VAL A 1 93 ? -4.618 -2.622 -2.251 1.00 94.56 93 VAL A N 1
ATOM 749 C CA . VAL A 1 93 ? -5.177 -3.082 -3.521 1.00 94.56 93 VAL A CA 1
ATOM 750 C C . VAL A 1 93 ? -4.078 -3.740 -4.338 1.00 94.56 93 VAL A C 1
ATOM 752 O O . VAL A 1 93 ? -3.004 -3.159 -4.523 1.00 94.56 93 VAL A O 1
ATOM 755 N N . TYR A 1 94 ? -4.349 -4.934 -4.857 1.00 95.69 94 TYR A N 1
ATOM 756 C CA . TYR A 1 94 ? -3.390 -5.713 -5.627 1.00 95.69 94 TYR A CA 1
ATOM 757 C C . TYR A 1 94 ? -3.909 -6.027 -7.027 1.00 95.69 94 TYR A C 1
ATOM 759 O O . TYR A 1 94 ? -5.100 -6.251 -7.228 1.00 95.69 94 TYR A O 1
ATOM 767 N N . ARG A 1 95 ? -2.992 -6.107 -7.993 1.00 95.06 95 ARG A N 1
ATOM 768 C CA . ARG A 1 95 ? -3.219 -6.603 -9.355 1.00 95.06 95 ARG A CA 1
ATOM 769 C C . ARG A 1 95 ? -2.338 -7.819 -9.615 1.00 95.06 95 ARG A C 1
ATOM 771 O O . ARG A 1 95 ? -1.207 -7.881 -9.138 1.00 95.06 95 ARG A O 1
ATOM 778 N N . ASN A 1 96 ? -2.834 -8.758 -10.411 1.00 93.00 96 ASN A N 1
ATOM 779 C CA . ASN A 1 96 ? -2.047 -9.896 -10.874 1.00 93.00 96 ASN A CA 1
ATOM 780 C C . ASN A 1 96 ? -1.228 -9.480 -12.105 1.00 93.00 96 ASN A C 1
ATOM 782 O O . ASN A 1 96 ? -1.678 -9.638 -13.236 1.00 93.00 96 ASN A O 1
ATOM 786 N N . LYS A 1 97 ? -0.062 -8.8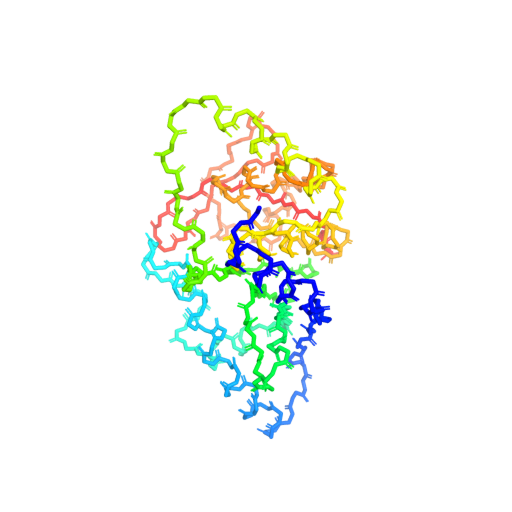72 -11.877 1.00 90.06 97 LYS A N 1
ATOM 787 C CA . LYS A 1 97 ? 0.839 -8.359 -12.915 1.00 90.06 97 LYS A CA 1
ATOM 788 C C . LYS A 1 97 ? 2.281 -8.700 -12.530 1.00 90.06 97 LYS A C 1
ATOM 790 O O . LYS A 1 97 ? 2.833 -8.074 -11.627 1.00 90.06 97 LYS A O 1
ATOM 795 N N . PHE A 1 98 ? 2.863 -9.684 -13.225 1.00 91.50 98 PHE A N 1
ATOM 796 C CA . PHE A 1 98 ? 4.193 -10.257 -12.949 1.00 91.50 98 PHE A CA 1
ATOM 797 C C . PHE A 1 98 ? 4.324 -10.735 -11.498 1.00 91.50 98 PHE A C 1
ATOM 799 O O . PHE A 1 98 ? 5.142 -10.258 -10.708 1.00 91.50 98 PHE A O 1
ATOM 806 N N . GLY A 1 99 ? 3.411 -11.627 -11.117 1.00 92.12 99 GLY A N 1
ATOM 807 C CA . GLY A 1 99 ? 3.113 -11.927 -9.724 1.00 92.12 99 GLY A CA 1
ATOM 808 C C . GLY A 1 99 ? 2.110 -10.935 -9.138 1.00 92.12 99 GLY A C 1
ATOM 809 O O . GLY A 1 99 ? 1.293 -10.346 -9.849 1.00 92.12 99 GLY A O 1
ATOM 810 N N . LEU A 1 100 ? 2.143 -10.772 -7.819 1.00 94.88 100 LEU A N 1
ATOM 811 C CA . LEU A 1 100 ? 1.161 -9.966 -7.108 1.00 94.88 100 LEU A CA 1
ATOM 812 C C . LEU A 1 100 ? 1.696 -8.547 -6.885 1.00 94.88 100 LEU A C 1
ATOM 814 O O . LEU A 1 100 ? 2.527 -8.310 -6.013 1.00 94.88 100 LEU A O 1
ATOM 818 N N . LYS A 1 101 ? 1.221 -7.587 -7.678 1.00 96.06 101 LYS A N 1
ATOM 819 C CA . LYS A 1 101 ? 1.629 -6.184 -7.577 1.00 96.06 101 LYS A CA 1
ATOM 820 C C . LYS A 1 101 ? 0.670 -5.412 -6.678 1.00 96.06 101 LYS A C 1
ATOM 822 O O . LYS A 1 101 ? -0.506 -5.300 -7.015 1.00 96.06 101 LYS A O 1
ATOM 827 N N . ARG A 1 102 ? 1.154 -4.781 -5.609 1.00 96.56 102 ARG A N 1
ATOM 828 C CA . ARG A 1 102 ? 0.378 -3.775 -4.868 1.00 96.56 102 ARG A CA 1
ATOM 829 C C . ARG A 1 102 ? 0.350 -2.456 -5.642 1.00 96.56 102 ARG A C 1
ATOM 831 O O . ARG A 1 102 ? 1.394 -1.938 -6.038 1.00 96.56 102 ARG A O 1
ATOM 838 N N . VAL A 1 103 ? -0.849 -1.927 -5.870 1.00 94.75 103 VAL A N 1
ATOM 839 C CA . VAL A 1 103 ? -1.090 -0.725 -6.690 1.00 94.75 103 VAL A CA 1
ATOM 840 C C . VAL A 1 103 ? -1.720 0.429 -5.922 1.00 94.75 103 VAL A C 1
ATOM 842 O O . VAL A 1 103 ? -1.717 1.548 -6.429 1.00 94.75 103 VAL A O 1
ATOM 845 N N . ALA A 1 104 ? -2.255 0.177 -4.729 1.00 94.88 104 ALA A N 1
ATOM 846 C CA . ALA A 1 104 ? -2.743 1.224 -3.845 1.00 94.88 104 ALA A CA 1
ATOM 847 C C . ALA A 1 104 ? -2.631 0.801 -2.381 1.00 94.88 104 ALA A C 1
ATOM 849 O O . ALA A 1 104 ? -2.733 -0.388 -2.063 1.00 94.88 104 ALA A O 1
ATOM 850 N N . THR A 1 105 ? -2.452 1.793 -1.515 1.00 94.62 105 THR A N 1
ATOM 851 C CA . THR A 1 105 ? -2.468 1.648 -0.061 1.00 94.62 105 THR A CA 1
ATOM 852 C C . THR A 1 105 ? -3.179 2.853 0.528 1.00 94.62 105 THR A C 1
ATOM 854 O O . THR A 1 105 ? -2.781 3.983 0.258 1.00 94.62 105 THR A O 1
ATOM 857 N N . ALA A 1 106 ? -4.168 2.614 1.381 1.00 92.19 106 ALA A N 1
ATOM 858 C CA . ALA A 1 106 ? -4.732 3.637 2.247 1.00 92.19 106 ALA A CA 1
ATOM 859 C C . ALA A 1 106 ? -4.689 3.180 3.701 1.00 92.19 106 ALA A C 1
ATOM 861 O O . ALA A 1 106 ? -4.909 2.011 4.018 1.00 92.19 106 ALA A O 1
ATOM 862 N N . VAL A 1 107 ? -4.406 4.132 4.582 1.00 88.75 107 VAL A N 1
ATOM 863 C CA . VAL A 1 107 ? -4.526 3.982 6.030 1.00 88.75 107 VAL A CA 1
ATOM 864 C C . VAL A 1 107 ? -5.603 4.945 6.485 1.00 88.75 107 VAL A C 1
ATOM 866 O O . VAL A 1 107 ? -5.669 6.070 5.992 1.00 88.75 107 VAL A O 1
ATOM 869 N N . THR A 1 108 ? -6.431 4.513 7.429 1.00 81.06 108 THR A N 1
ATOM 870 C CA . THR A 1 108 ? -7.483 5.346 7.999 1.00 81.06 108 THR A CA 1
ATOM 871 C C . THR A 1 108 ? -6.923 6.689 8.470 1.00 81.06 108 THR A C 1
ATOM 873 O O . THR A 1 108 ? -5.952 6.764 9.236 1.00 81.06 108 THR A O 1
ATOM 876 N N . GLN A 1 109 ? -7.511 7.768 7.958 1.00 71.62 109 GLN A N 1
ATOM 877 C CA . GLN A 1 109 ? -7.187 9.133 8.370 1.00 71.62 109 GLN A CA 1
ATOM 878 C C . GLN A 1 109 ? -8.073 9.608 9.523 1.00 71.62 109 GLN A C 1
ATOM 880 O O . GLN A 1 109 ? -7.815 10.673 10.086 1.00 71.62 109 GLN A O 1
ATOM 885 N N . ASN A 1 110 ? -9.083 8.812 9.901 1.00 61.94 110 ASN A N 1
ATOM 886 C CA . ASN A 1 110 ? -9.970 9.123 11.010 1.00 61.94 110 ASN A CA 1
ATOM 887 C C . ASN A 1 110 ? -9.157 9.237 12.300 1.00 61.94 110 ASN A C 1
ATOM 889 O O . ASN A 1 110 ? -8.755 8.244 12.915 1.00 61.94 110 ASN A O 1
ATOM 893 N N . LYS A 1 111 ? -8.941 10.484 12.720 1.00 51.78 111 LYS A N 1
ATOM 894 C CA . LYS A 1 111 ? -8.622 10.808 14.103 1.00 51.78 111 LYS A CA 1
ATOM 895 C C . LYS A 1 111 ? -9.838 10.370 14.905 1.00 51.78 111 LYS A C 1
ATOM 897 O O . LYS A 1 111 ? -10.953 10.786 14.619 1.00 51.78 111 LYS A O 1
ATOM 902 N N . THR A 1 112 ? -9.639 9.472 15.852 1.00 44.28 112 THR A N 1
ATOM 903 C CA . THR A 1 112 ? -10.687 9.103 16.798 1.00 44.28 112 THR A CA 1
ATOM 904 C C . THR A 1 112 ? -11.222 10.356 17.502 1.00 44.28 112 THR A C 1
ATOM 906 O O . THR A 1 112 ? -10.455 11.280 17.780 1.00 44.28 112 THR A O 1
ATOM 909 N N . ASP A 1 113 ? -12.484 10.341 17.942 1.00 39.28 113 ASP A N 1
ATOM 910 C CA . ASP A 1 113 ? -12.938 11.241 19.024 1.00 39.28 113 ASP A CA 1
ATOM 911 C C . ASP A 1 113 ? -12.109 11.024 20.308 1.00 39.28 113 ASP A C 1
ATOM 913 O O . ASP A 1 113 ? -11.981 11.894 21.165 1.00 39.28 113 ASP A O 1
ATOM 917 N N . PHE A 1 114 ? -11.473 9.852 20.409 1.00 37.47 114 PHE A N 1
ATOM 918 C CA . PHE A 1 114 ? -10.444 9.487 21.380 1.00 37.47 114 PHE A CA 1
ATOM 919 C C . PHE A 1 114 ? -9.047 9.996 21.019 1.00 37.47 114 PHE A C 1
ATOM 921 O O . PHE A 1 114 ? -8.058 9.351 21.374 1.00 37.47 114 PHE A O 1
ATOM 928 N N . MET A 1 115 ? -8.927 11.141 20.347 1.00 35.84 115 MET A N 1
ATOM 929 C CA . MET A 1 115 ? -7.704 11.917 20.478 1.00 35.84 115 MET A CA 1
ATOM 930 C C . MET A 1 115 ? -7.530 12.140 21.981 1.00 35.84 115 MET A C 1
ATOM 932 O O . MET A 1 115 ? -8.271 12.913 22.595 1.00 35.84 115 MET A O 1
ATOM 936 N N . LEU A 1 116 ? -6.561 11.457 22.602 1.00 37.38 116 LEU A N 1
ATOM 937 C CA . LEU A 1 116 ? -5.942 11.986 23.808 1.00 37.38 116 LEU A CA 1
ATOM 938 C C . LEU A 1 116 ? -5.466 13.354 23.362 1.00 37.38 116 LEU A C 1
ATOM 940 O O . LEU A 1 116 ? -4.441 13.415 22.683 1.00 37.38 116 LEU A O 1
ATOM 944 N N . LYS A 1 117 ? -6.286 14.395 23.619 1.00 35.38 117 LYS A N 1
ATOM 945 C CA . LYS A 1 117 ? -5.998 15.796 23.308 1.00 35.38 117 LYS A CA 1
ATOM 946 C C . LYS A 1 117 ? -4.515 15.913 23.496 1.00 35.38 117 LYS A C 1
ATOM 948 O O . LYS A 1 117 ? -4.064 15.667 24.613 1.00 35.38 117 LYS A O 1
ATOM 953 N N . THR A 1 118 ? -3.799 16.134 22.396 1.00 36.41 118 THR A N 1
ATOM 954 C CA . THR A 1 118 ? -2.368 16.388 22.387 1.00 36.41 118 THR A CA 1
ATOM 955 C C . THR A 1 118 ? -2.105 17.274 23.585 1.00 36.41 118 THR A C 1
ATOM 957 O O . THR A 1 118 ? -2.458 18.455 23.566 1.00 36.41 118 THR A O 1
ATOM 960 N N . TYR A 1 119 ? -1.618 16.671 24.669 1.00 39.47 119 TYR A N 1
ATOM 961 C CA . TYR A 1 119 ? -1.216 17.386 25.858 1.00 39.47 119 TYR A CA 1
ATOM 962 C C . TYR A 1 119 ? 0.074 18.041 25.396 1.00 39.47 119 TYR A C 1
ATOM 964 O O . TYR A 1 119 ? 1.151 17.464 25.500 1.00 39.47 119 TYR A O 1
ATOM 972 N N . LYS A 1 120 ? -0.065 19.201 24.746 1.00 39.22 120 LYS A N 1
ATOM 973 C CA . LYS A 1 120 ? 1.025 20.133 24.496 1.00 39.22 120 LYS A CA 1
ATOM 974 C C . LYS A 1 120 ? 1.493 20.595 25.869 1.00 39.22 120 LYS A C 1
ATOM 976 O O . LYS A 1 120 ? 1.056 21.632 26.339 1.00 39.22 120 LYS A O 1
ATOM 981 N N . ASN A 1 121 ? 2.299 19.786 26.538 1.00 43.06 121 ASN A N 1
ATOM 982 C CA . ASN A 1 121 ? 2.901 20.153 27.803 1.00 43.06 121 ASN A CA 1
ATOM 983 C C . ASN A 1 121 ? 4.405 20.020 27.642 1.00 43.06 121 ASN A C 1
ATOM 985 O O . ASN A 1 121 ? 4.989 18.948 27.795 1.00 43.06 121 ASN A O 1
ATOM 989 N N . GLU A 1 122 ? 5.011 21.151 27.311 1.00 43.16 122 GLU A N 1
ATOM 990 C CA . GLU A 1 122 ? 6.403 21.422 27.623 1.00 43.16 122 GLU A CA 1
ATOM 991 C C . GLU A 1 122 ? 6.581 21.274 29.149 1.00 43.16 122 GLU A C 1
ATOM 993 O O . GLU A 1 122 ? 5.780 21.787 29.931 1.00 43.16 122 GLU A O 1
ATOM 998 N N . GLY A 1 123 ? 7.577 20.494 29.585 1.00 55.78 123 GLY A N 1
ATOM 999 C CA . GLY A 1 123 ? 7.918 20.311 31.002 1.00 55.78 123 GLY A CA 1
ATOM 1000 C C . GLY A 1 123 ? 8.160 18.860 31.438 1.00 55.78 123 GLY A C 1
ATOM 1001 O O . GLY A 1 123 ? 8.074 17.920 30.648 1.00 55.78 123 GLY A O 1
ATOM 1002 N N . LYS A 1 124 ? 8.438 18.672 32.740 1.00 48.19 124 LYS A N 1
ATOM 1003 C CA . LYS A 1 124 ? 8.839 17.400 33.396 1.00 48.19 124 LYS A CA 1
ATOM 1004 C C . LYS A 1 124 ? 7.886 16.204 33.168 1.00 48.19 124 LYS A C 1
ATOM 1006 O O . LYS A 1 124 ? 8.256 15.065 33.432 1.00 48.19 124 LYS A O 1
ATOM 1011 N N . GLY A 1 125 ? 6.674 16.432 32.656 1.00 50.16 125 GLY A N 1
ATOM 1012 C CA . GLY A 1 125 ? 5.729 15.377 32.271 1.00 50.16 125 GLY A CA 1
ATOM 1013 C C . GLY A 1 125 ? 6.046 14.686 30.937 1.00 50.16 125 GLY A C 1
ATOM 1014 O O . GLY A 1 125 ? 5.654 13.534 30.753 1.00 50.16 125 GLY A O 1
ATOM 1015 N N . ALA A 1 126 ? 6.779 15.342 30.031 1.00 55.44 126 ALA A N 1
ATOM 1016 C CA . ALA A 1 126 ? 7.093 14.809 28.704 1.00 55.44 126 ALA A CA 1
ATOM 1017 C C . ALA A 1 126 ? 8.051 13.607 28.762 1.00 55.44 126 ALA A C 1
ATOM 1019 O O . ALA A 1 126 ? 7.892 12.647 28.013 1.00 55.44 126 ALA A O 1
ATOM 1020 N N . GLU A 1 127 ? 9.013 13.616 29.685 1.00 59.75 127 GLU A N 1
ATOM 1021 C CA . GLU A 1 127 ? 9.994 12.536 29.835 1.00 59.75 127 GLU A CA 1
ATOM 1022 C C . GLU A 1 127 ? 9.358 11.259 30.401 1.00 59.75 127 GLU A C 1
ATOM 1024 O O . GLU A 1 127 ? 9.532 10.172 29.850 1.00 59.75 127 GLU A O 1
ATOM 1029 N N . LEU A 1 128 ? 8.525 11.391 31.440 1.00 54.34 128 LEU A N 1
ATOM 1030 C CA . LEU A 1 128 ? 7.765 10.273 32.001 1.00 54.34 128 LEU A CA 1
ATOM 1031 C C . LEU A 1 128 ? 6.764 9.705 30.984 1.00 54.34 128 LEU A C 1
ATOM 1033 O O . LEU A 1 128 ? 6.589 8.491 30.909 1.00 54.34 128 LEU A O 1
ATOM 1037 N N . GLN A 1 129 ? 6.141 10.555 30.163 1.00 58.50 129 GLN A N 1
ATOM 1038 C CA . GLN A 1 129 ? 5.253 10.102 29.092 1.00 58.50 129 GLN A CA 1
ATOM 1039 C C . GLN A 1 129 ? 6.002 9.431 27.945 1.00 58.50 129 GLN A C 1
ATOM 1041 O O . GLN A 1 129 ? 5.544 8.394 27.483 1.00 58.50 129 GLN A O 1
ATOM 1046 N N . ASN A 1 130 ? 7.163 9.941 27.526 1.00 60.69 130 ASN A N 1
ATOM 1047 C CA . ASN A 1 130 ? 8.021 9.257 26.558 1.00 60.69 130 ASN A CA 1
ATOM 1048 C C . ASN A 1 130 ? 8.494 7.904 27.102 1.00 60.69 130 ASN A C 1
ATOM 1050 O O . ASN A 1 130 ? 8.516 6.924 26.366 1.00 60.69 130 ASN A O 1
ATOM 1054 N N . LYS A 1 131 ? 8.791 7.810 28.402 1.00 59.78 131 LYS A N 1
ATOM 1055 C CA . LYS A 1 131 ? 9.148 6.551 29.065 1.00 59.78 131 LYS A CA 1
ATOM 1056 C C . LYS A 1 131 ? 7.974 5.566 29.100 1.00 59.78 131 LYS A C 1
ATOM 1058 O O . LYS A 1 131 ? 8.158 4.400 28.772 1.00 59.78 131 LYS A O 1
ATOM 1063 N N . ILE A 1 132 ? 6.763 6.027 29.426 1.00 54.56 132 ILE A N 1
ATOM 1064 C CA . ILE A 1 132 ? 5.537 5.207 29.404 1.00 54.56 132 ILE A CA 1
ATOM 1065 C C . ILE A 1 132 ? 5.171 4.796 27.974 1.00 54.56 132 ILE A C 1
ATOM 1067 O O . ILE A 1 132 ? 4.783 3.650 27.758 1.00 54.56 132 ILE A O 1
ATOM 1071 N N . ARG A 1 133 ? 5.317 5.701 27.002 1.00 57.84 133 ARG A N 1
ATOM 1072 C CA . ARG A 1 133 ? 5.142 5.420 25.577 1.00 57.84 133 ARG A CA 1
ATOM 1073 C C . ARG A 1 133 ? 6.117 4.333 25.142 1.00 57.84 133 ARG A C 1
ATOM 1075 O O . ARG A 1 133 ? 5.661 3.321 24.647 1.00 57.84 133 ARG A O 1
ATOM 1082 N N . ASN A 1 134 ? 7.409 4.471 25.440 1.00 54.09 134 ASN A N 1
ATOM 1083 C CA . ASN A 1 134 ? 8.425 3.480 25.079 1.00 54.09 134 ASN A CA 1
ATOM 1084 C C . ASN A 1 134 ? 8.185 2.112 25.743 1.00 54.09 134 ASN A C 1
ATOM 1086 O O . ASN A 1 134 ? 8.354 1.089 25.090 1.00 54.09 134 ASN A O 1
ATOM 1090 N N . ILE A 1 135 ? 7.779 2.071 27.020 1.00 51.16 135 ILE A N 1
ATOM 1091 C CA . ILE A 1 135 ? 7.433 0.813 27.711 1.00 51.16 135 ILE A CA 1
ATOM 1092 C C . ILE A 1 135 ? 6.224 0.155 27.035 1.00 51.16 135 ILE A C 1
ATOM 1094 O O . ILE A 1 135 ? 6.255 -1.029 26.729 1.00 51.16 135 ILE A O 1
ATOM 1098 N N . ARG A 1 136 ? 5.176 0.923 26.728 1.00 50.84 136 ARG A N 1
ATOM 1099 C CA . ARG A 1 136 ? 3.951 0.368 26.139 1.00 50.84 136 ARG A CA 1
ATOM 1100 C C . ARG A 1 136 ? 4.056 0.084 24.641 1.00 50.84 136 ARG A C 1
ATOM 1102 O O . ARG A 1 136 ? 3.372 -0.811 24.169 1.00 50.84 136 ARG A O 1
ATOM 1109 N N . GLU A 1 137 ? 4.896 0.804 23.903 1.00 52.38 137 GLU A N 1
ATOM 1110 C CA . GLU A 1 137 ? 5.275 0.477 22.522 1.00 52.38 137 GLU A CA 1
ATOM 1111 C C . GLU A 1 137 ? 6.075 -0.831 22.490 1.00 52.38 137 GLU A C 1
ATOM 1113 O O . GLU A 1 137 ? 5.825 -1.675 21.632 1.00 52.38 137 GLU A O 1
ATOM 1118 N N . LYS A 1 138 ? 6.974 -1.042 23.464 1.00 51.34 138 LYS A N 1
ATOM 1119 C CA . LYS A 1 138 ? 7.728 -2.295 23.623 1.00 51.34 138 LYS A CA 1
ATOM 1120 C C . LYS A 1 138 ? 6.818 -3.492 23.927 1.00 51.34 138 LYS A C 1
ATOM 1122 O O . LYS A 1 138 ? 7.080 -4.580 23.425 1.00 51.34 138 LYS A O 1
ATOM 1127 N N . ASP A 1 139 ? 5.735 -3.264 24.667 1.00 49.81 139 ASP A N 1
ATOM 1128 C CA . ASP A 1 139 ? 4.740 -4.287 25.014 1.00 49.81 139 ASP A CA 1
ATOM 1129 C C . ASP A 1 139 ? 3.561 -4.365 24.011 1.00 49.81 139 ASP A C 1
ATOM 1131 O O . ASP A 1 139 ? 2.618 -5.128 24.217 1.00 49.81 139 ASP A O 1
ATOM 1135 N N . GLY A 1 140 ? 3.580 -3.579 22.923 1.00 49.41 140 GLY A N 1
ATOM 1136 C CA . GLY A 1 140 ? 2.543 -3.576 21.878 1.00 49.41 140 GLY A CA 1
ATOM 1137 C C . GLY A 1 140 ? 1.175 -3.002 22.291 1.00 49.41 140 GLY A C 1
ATOM 1138 O O . GLY A 1 140 ? 0.175 -3.262 21.627 1.00 49.41 140 GLY A O 1
ATOM 1139 N N . ALA A 1 141 ? 1.110 -2.236 23.384 1.00 42.62 141 ALA A N 1
ATOM 1140 C CA . ALA A 1 141 ? -0.120 -1.859 24.087 1.00 42.62 141 ALA A CA 1
ATOM 1141 C C . ALA A 1 141 ? -0.494 -0.363 24.003 1.00 42.62 141 ALA A C 1
ATOM 1143 O O . ALA A 1 141 ? -1.365 0.093 24.751 1.00 42.62 141 ALA A O 1
ATOM 1144 N N . PHE A 1 142 ? 0.153 0.440 23.148 1.00 47.19 142 PHE A N 1
ATOM 1145 C CA . PHE A 1 142 ? -0.163 1.869 23.032 1.00 47.19 142 PHE A CA 1
ATOM 1146 C C . PHE A 1 142 ? -0.386 2.330 21.597 1.00 47.19 142 PHE A C 1
ATOM 1148 O O . PHE A 1 142 ? 0.519 2.303 20.770 1.00 47.19 142 PHE A O 1
ATOM 1155 N N . TYR A 1 143 ? -1.588 2.849 21.364 1.00 57.06 143 TYR A N 1
ATOM 1156 C CA . TYR A 1 143 ? -1.991 3.517 20.137 1.00 57.06 143 TYR A CA 1
ATOM 1157 C C . TYR A 1 143 ? -2.625 4.856 20.493 1.00 57.06 143 TYR A C 1
ATOM 1159 O O . TYR A 1 143 ? -3.498 4.922 21.361 1.00 57.06 143 TYR A O 1
ATOM 1167 N N . SER A 1 144 ? -2.162 5.933 19.861 1.00 55.41 144 SER A N 1
ATOM 1168 C CA . SER A 1 144 ? -2.671 7.286 20.115 1.00 55.41 144 SER A CA 1
ATOM 1169 C C . SER A 1 144 ? -3.989 7.573 19.392 1.00 55.41 144 SER A C 1
ATOM 1171 O O . SER A 1 144 ? -4.705 8.490 19.782 1.00 55.41 144 SER A O 1
ATOM 1173 N N . ASP A 1 145 ? -4.283 6.815 18.335 1.00 64.81 145 ASP A N 1
ATOM 1174 C CA . ASP A 1 145 ? -5.420 6.967 17.421 1.00 64.81 145 ASP A CA 1
ATOM 1175 C C . ASP A 1 145 ? -5.551 5.725 16.511 1.00 64.81 145 ASP A C 1
ATOM 1177 O O . ASP A 1 145 ? -4.698 4.836 16.518 1.00 64.81 145 ASP A O 1
ATOM 1181 N N . TYR A 1 146 ? -6.596 5.651 15.682 1.00 70.19 146 TYR A N 1
ATOM 1182 C CA . TYR A 1 146 ? -6.719 4.572 14.691 1.00 70.19 146 TYR A CA 1
ATOM 1183 C C . TYR A 1 146 ? -5.642 4.629 13.600 1.00 70.19 146 TYR A C 1
ATOM 1185 O O . TYR A 1 146 ? -5.284 3.593 13.040 1.00 70.19 146 TYR A O 1
ATOM 1193 N N . ASN A 1 147 ? -5.074 5.807 13.327 1.00 79.31 147 ASN A N 1
ATOM 1194 C CA . ASN A 1 147 ? -4.010 5.968 12.340 1.00 79.31 147 ASN A CA 1
ATOM 1195 C C . ASN A 1 147 ? -2.730 5.217 12.742 1.00 79.31 147 ASN A C 1
ATOM 1197 O O . ASN A 1 147 ? -2.099 4.582 11.900 1.00 79.31 147 ASN A O 1
ATOM 1201 N N . SER A 1 148 ? -2.355 5.253 14.021 1.00 79.00 148 SER A N 1
ATOM 1202 C CA . SER A 1 148 ? -1.201 4.527 14.564 1.00 79.00 148 SER A CA 1
ATOM 1203 C C . SER A 1 148 ? -1.406 3.011 14.524 1.00 79.00 148 SER A C 1
ATOM 1205 O O . SER A 1 148 ? -0.501 2.307 14.075 1.00 79.00 148 SER A O 1
ATOM 1207 N N . ILE A 1 149 ? -2.607 2.514 14.856 1.00 79.25 149 ILE A N 1
ATOM 1208 C CA . ILE A 1 149 ? -2.955 1.089 14.677 1.00 79.25 149 ILE A CA 1
ATOM 1209 C C . ILE A 1 149 ? -2.854 0.706 13.199 1.00 79.25 149 ILE A C 1
ATOM 1211 O O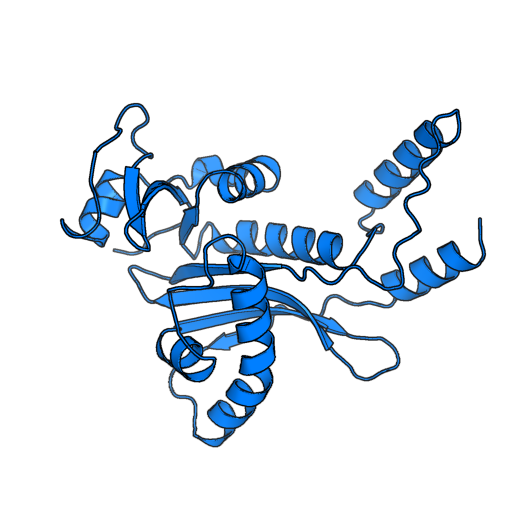 . ILE A 1 149 ? -2.236 -0.298 12.847 1.00 79.25 149 ILE A O 1
ATOM 1215 N N . GLY A 1 150 ? -3.422 1.531 12.318 1.00 83.38 150 GLY A N 1
ATOM 1216 C CA . GLY A 1 150 ? -3.367 1.314 10.879 1.00 83.38 150 GLY A CA 1
ATOM 1217 C C . GLY A 1 150 ? -1.935 1.309 10.342 1.00 83.38 150 GLY A C 1
ATOM 1218 O O . GLY A 1 150 ? -1.567 0.431 9.567 1.00 83.38 150 GLY A O 1
ATOM 1219 N N . LYS A 1 151 ? -1.067 2.212 10.804 1.00 87.06 151 LYS A N 1
ATOM 1220 C CA . LYS A 1 151 ? 0.356 2.198 10.438 1.00 87.06 151 LYS A CA 1
ATOM 1221 C C . LYS A 1 151 ? 1.037 0.910 10.881 1.00 87.06 151 LYS A C 1
ATOM 1223 O O . LYS A 1 151 ? 1.759 0.333 10.078 1.00 87.06 151 LYS A O 1
ATOM 1228 N N . ASP A 1 152 ? 0.801 0.430 12.096 1.00 83.75 152 ASP A N 1
ATOM 1229 C CA . ASP A 1 152 ? 1.364 -0.842 12.566 1.00 83.75 152 ASP A CA 1
ATOM 1230 C C . ASP A 1 152 ? 0.854 -2.048 11.773 1.00 83.75 152 ASP A C 1
ATOM 1232 O O . ASP A 1 152 ? 1.641 -2.920 11.395 1.00 83.75 152 ASP A O 1
ATOM 1236 N N . ALA A 1 153 ? -0.439 -2.078 11.452 1.00 84.44 153 ALA A N 1
ATOM 1237 C CA . ALA A 1 153 ? -1.006 -3.079 10.557 1.00 84.44 153 ALA A CA 1
ATOM 1238 C C . ALA A 1 153 ? -0.336 -3.033 9.173 1.00 84.44 153 ALA A C 1
ATOM 1240 O O . ALA A 1 153 ? 0.042 -4.070 8.629 1.00 84.44 153 ALA A O 1
ATOM 1241 N N . LEU A 1 154 ? -0.105 -1.834 8.634 1.00 89.56 154 LEU A N 1
ATOM 1242 C CA . LEU A 1 154 ? 0.577 -1.652 7.359 1.00 89.56 154 LEU A CA 1
ATOM 1243 C C . LEU A 1 154 ? 2.034 -2.146 7.401 1.00 89.56 154 LEU A C 1
ATOM 1245 O O . LEU A 1 154 ? 2.479 -2.761 6.435 1.00 89.56 154 LEU A O 1
ATOM 1249 N N . LYS A 1 155 ? 2.768 -1.950 8.507 1.00 90.38 155 LYS A N 1
ATOM 1250 C CA . LYS A 1 155 ? 4.129 -2.505 8.680 1.00 90.38 155 LYS A CA 1
ATOM 1251 C C . LYS A 1 155 ? 4.129 -4.027 8.562 1.00 90.38 155 LYS A C 1
ATOM 1253 O O . LYS A 1 155 ? 4.947 -4.583 7.833 1.00 90.38 155 LYS A O 1
ATOM 1258 N N . LYS A 1 156 ? 3.187 -4.689 9.246 1.00 87.62 156 LYS A N 1
ATOM 1259 C CA . LYS A 1 156 ? 3.024 -6.149 9.184 1.00 87.62 156 LYS A CA 1
ATOM 1260 C C . LYS A 1 156 ? 2.714 -6.602 7.760 1.00 87.62 156 LYS A C 1
ATOM 1262 O O . LYS A 1 15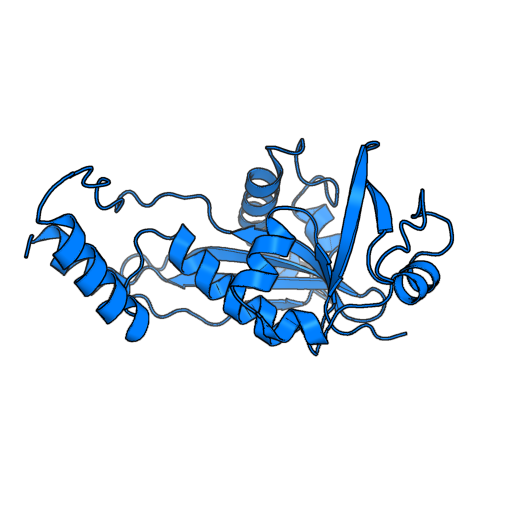6 ? 3.371 -7.507 7.264 1.00 87.62 156 LYS A O 1
ATOM 1267 N N . ILE A 1 157 ? 1.802 -5.912 7.067 1.00 89.69 157 ILE A N 1
ATOM 1268 C CA . ILE A 1 157 ? 1.500 -6.227 5.666 1.00 89.69 157 ILE A CA 1
ATOM 1269 C C . ILE A 1 157 ? 2.735 -6.065 4.779 1.00 89.69 157 ILE A C 1
ATOM 1271 O O . ILE A 1 157 ? 3.015 -6.952 3.984 1.00 89.69 157 ILE A O 1
ATOM 1275 N N . TYR A 1 158 ? 3.481 -4.962 4.903 1.00 93.50 158 TYR A N 1
ATOM 1276 C CA . TYR A 1 158 ? 4.712 -4.777 4.137 1.00 93.50 158 TYR A CA 1
ATOM 1277 C C . TYR A 1 158 ? 5.669 -5.946 4.342 1.00 93.50 158 TYR A C 1
ATOM 1279 O O . TYR A 1 158 ? 6.114 -6.514 3.353 1.00 93.50 158 TYR A O 1
ATOM 1287 N N . LYS A 1 159 ? 5.929 -6.326 5.595 1.00 91.69 159 LYS A N 1
ATOM 1288 C CA . LYS A 1 159 ? 6.810 -7.445 5.932 1.00 91.69 159 LYS A CA 1
ATOM 1289 C C . LYS A 1 159 ? 6.334 -8.773 5.333 1.00 91.69 159 LYS A C 1
ATOM 1291 O O . LYS A 1 159 ? 7.133 -9.466 4.715 1.00 91.69 159 LYS A O 1
ATOM 1296 N N . ASP A 1 160 ? 5.047 -9.089 5.469 1.00 91.38 160 ASP A N 1
ATOM 1297 C CA . ASP A 1 160 ? 4.438 -10.319 4.940 1.00 91.38 160 ASP A CA 1
ATOM 1298 C C . ASP A 1 160 ? 4.447 -10.400 3.406 1.00 91.38 160 ASP A C 1
ATOM 1300 O O . ASP A 1 160 ? 4.345 -11.497 2.848 1.00 91.38 160 ASP A O 1
ATOM 1304 N N . ASP A 1 161 ? 4.470 -9.240 2.746 1.00 94.38 161 ASP A N 1
ATOM 1305 C CA . ASP A 1 161 ? 4.331 -9.099 1.301 1.00 94.38 161 ASP A CA 1
ATOM 1306 C C . ASP A 1 161 ? 5.682 -9.159 0.567 1.00 94.38 161 ASP A C 1
ATOM 1308 O O . ASP A 1 161 ? 5.682 -9.458 -0.622 1.00 94.38 161 ASP A O 1
ATOM 1312 N N . LEU A 1 162 ? 6.824 -8.874 1.211 1.00 95.88 162 LEU A N 1
ATOM 1313 C CA . LEU A 1 162 ? 8.120 -8.722 0.518 1.00 95.88 162 LEU A CA 1
ATOM 1314 C C . LEU A 1 162 ? 8.536 -9.948 -0.320 1.00 95.88 162 LEU A C 1
ATOM 1316 O O . LEU A 1 162 ? 9.077 -9.795 -1.414 1.00 95.88 162 LEU A O 1
ATOM 1320 N N . ASP A 1 163 ? 8.258 -11.158 0.157 1.00 96.31 163 ASP A N 1
ATOM 1321 C CA . ASP A 1 163 ? 8.595 -12.436 -0.491 1.00 96.31 163 ASP A CA 1
ATOM 1322 C C . ASP A 1 163 ? 7.516 -12.935 -1.478 1.00 96.31 163 ASP A C 1
ATOM 1324 O O . ASP A 1 163 ? 7.732 -13.889 -2.226 1.00 96.31 163 ASP A O 1
ATOM 1328 N N . LYS A 1 164 ? 6.331 -12.311 -1.490 1.00 95.06 164 LYS A N 1
ATOM 1329 C CA . LYS A 1 164 ? 5.143 -12.789 -2.231 1.00 95.06 164 LYS A CA 1
ATOM 1330 C C . LYS A 1 164 ? 4.633 -11.805 -3.275 1.00 95.06 164 LYS A C 1
ATOM 1332 O O . LYS A 1 164 ? 4.008 -12.211 -4.259 1.00 95.06 164 LYS A O 1
ATOM 1337 N N . CYS A 1 165 ? 4.868 -10.528 -3.031 1.00 96.44 165 CYS A N 1
ATOM 1338 C CA . CYS A 1 165 ? 4.305 -9.404 -3.747 1.00 96.44 165 CYS A CA 1
ATOM 1339 C C . CYS A 1 165 ? 5.409 -8.405 -4.078 1.00 96.44 165 CYS A C 1
ATOM 1341 O O . CYS A 1 165 ? 6.483 -8.415 -3.480 1.00 96.44 165 CYS A O 1
ATOM 1343 N N . TRP A 1 166 ? 5.106 -7.467 -4.965 1.00 97.62 166 TRP A N 1
ATOM 1344 C CA . TRP A 1 166 ? 5.965 -6.315 -5.208 1.00 97.62 166 TRP A CA 1
ATOM 1345 C C . TRP A 1 166 ? 5.166 -5.017 -5.279 1.00 97.62 166 TRP A C 1
ATOM 1347 O O . TRP A 1 166 ? 3.950 -5.011 -5.472 1.00 97.62 166 TRP A O 1
ATOM 1357 N N . THR A 1 167 ? 5.842 -3.891 -5.081 1.00 96.69 167 THR A N 1
ATOM 1358 C CA . THR A 1 167 ? 5.232 -2.559 -5.061 1.00 96.69 167 THR A CA 1
ATOM 1359 C C . THR A 1 167 ? 6.179 -1.533 -5.662 1.00 96.69 167 THR A C 1
ATOM 1361 O O . THR A 1 167 ? 7.394 -1.664 -5.542 1.00 96.69 167 THR A O 1
ATOM 1364 N N . GLU A 1 168 ? 5.622 -0.472 -6.239 1.00 95.44 168 GLU A N 1
ATOM 1365 C CA . GLU A 1 168 ? 6.366 0.751 -6.554 1.00 95.44 168 GLU A CA 1
ATOM 1366 C C . GLU A 1 168 ? 6.106 1.769 -5.440 1.00 95.44 168 GLU A C 1
ATOM 1368 O O . GLU A 1 168 ? 4.959 1.959 -5.034 1.00 95.44 168 GLU A O 1
ATOM 1373 N N . VAL A 1 169 ? 7.147 2.420 -4.928 1.00 95.19 169 VAL A N 1
ATOM 1374 C CA . VAL A 1 169 ? 7.044 3.442 -3.872 1.00 95.19 169 VAL A CA 1
ATOM 1375 C C . VAL A 1 169 ? 7.886 4.665 -4.222 1.00 95.19 169 VAL A C 1
ATOM 1377 O O . VAL A 1 169 ? 8.807 4.594 -5.033 1.00 95.19 169 VAL A O 1
ATOM 1380 N N . SER A 1 170 ? 7.548 5.804 -3.619 1.00 92.56 170 SER A N 1
ATOM 1381 C CA . SER A 1 170 ? 8.251 7.081 -3.789 1.00 92.56 170 SER A CA 1
ATOM 1382 C C . SER A 1 170 ? 8.189 7.923 -2.519 1.00 92.56 170 SER A C 1
ATOM 1384 O O . SER A 1 170 ? 7.232 7.811 -1.744 1.00 92.56 170 SER A O 1
ATOM 1386 N N . GLY A 1 171 ? 9.171 8.808 -2.338 1.00 91.38 171 GLY A N 1
ATOM 1387 C CA . GLY A 1 171 ? 9.150 9.872 -1.332 1.00 91.38 171 GLY A CA 1
ATOM 1388 C C . GLY A 1 171 ? 8.827 9.370 0.078 1.00 91.38 171 GLY A C 1
ATOM 1389 O O . GLY A 1 171 ? 9.510 8.502 0.620 1.00 91.38 171 GLY A O 1
ATOM 1390 N N . LEU A 1 172 ? 7.756 9.904 0.674 1.00 90.88 172 LEU A N 1
ATOM 1391 C CA . LEU A 1 172 ? 7.338 9.553 2.036 1.00 90.88 172 LEU A CA 1
ATOM 1392 C C . LEU A 1 172 ? 6.955 8.077 2.197 1.00 90.88 172 LEU A C 1
ATOM 1394 O O . LEU A 1 172 ? 7.226 7.504 3.249 1.00 90.88 172 LEU A O 1
ATOM 1398 N N . SER A 1 173 ? 6.373 7.451 1.170 1.00 91.44 173 SER A N 1
ATOM 1399 C CA . SER A 1 173 ? 5.991 6.032 1.236 1.00 91.44 173 SER A CA 1
ATOM 1400 C C . SER A 1 173 ? 7.217 5.124 1.282 1.00 91.44 173 SER A C 1
ATOM 1402 O O . SER A 1 173 ? 7.257 4.173 2.059 1.00 91.44 173 SER A O 1
ATOM 1404 N N . GLU A 1 174 ? 8.252 5.450 0.504 1.00 95.62 174 GLU A N 1
ATOM 1405 C CA . GLU A 1 174 ? 9.526 4.731 0.556 1.00 95.62 174 GLU A CA 1
ATOM 1406 C C . GLU A 1 174 ? 10.216 4.928 1.909 1.00 95.62 174 GLU A C 1
ATOM 1408 O O . GLU A 1 174 ? 10.636 3.959 2.540 1.00 95.62 174 GLU A O 1
ATOM 1413 N N . LYS A 1 175 ? 10.284 6.174 2.395 1.00 95.56 175 LYS A N 1
ATOM 1414 C CA . LYS A 1 175 ? 10.856 6.477 3.712 1.00 95.56 175 LYS A CA 1
ATOM 1415 C C . LYS A 1 175 ? 10.124 5.722 4.824 1.00 95.56 175 LYS A C 1
ATOM 1417 O O . LYS A 1 175 ? 10.770 5.178 5.715 1.00 95.56 175 LYS A O 1
ATOM 1422 N N . PHE A 1 176 ? 8.792 5.656 4.766 1.00 94.06 176 PHE A N 1
ATOM 1423 C CA . PHE A 1 176 ? 7.995 4.873 5.708 1.00 94.06 176 PHE A CA 1
ATOM 1424 C C . PHE A 1 176 ? 8.351 3.385 5.642 1.00 94.06 176 PHE A C 1
ATOM 1426 O O . PHE A 1 176 ? 8.621 2.796 6.687 1.00 94.06 176 PHE A O 1
ATOM 1433 N N . LEU A 1 177 ? 8.392 2.797 4.441 1.00 95.94 177 LEU A N 1
ATOM 1434 C CA . LEU A 1 177 ? 8.755 1.394 4.244 1.00 95.94 177 LEU A CA 1
ATOM 1435 C C . LEU A 1 177 ? 10.129 1.088 4.851 1.00 95.94 177 LEU A C 1
ATOM 1437 O O . LEU A 1 177 ? 10.238 0.218 5.705 1.00 95.94 177 LEU A O 1
ATOM 1441 N N . LEU A 1 178 ? 11.163 1.840 4.470 1.00 96.50 178 LEU A N 1
ATOM 1442 C CA . LEU A 1 178 ? 12.540 1.561 4.882 1.00 96.50 178 LEU A CA 1
ATOM 1443 C C . LEU A 1 178 ? 12.799 1.810 6.373 1.00 96.50 178 LEU A C 1
ATOM 1445 O O . LEU A 1 178 ? 13.637 1.130 6.961 1.00 96.50 178 LEU A O 1
ATOM 1449 N N . ASN A 1 179 ? 12.094 2.765 6.986 1.00 95.62 179 ASN A N 1
ATOM 1450 C CA . ASN A 1 179 ? 12.235 3.046 8.416 1.00 95.62 179 ASN A CA 1
ATOM 1451 C C . ASN A 1 179 ? 11.536 2.007 9.294 1.00 95.62 179 ASN A C 1
ATOM 1453 O O . ASN A 1 179 ? 11.956 1.796 10.427 1.00 95.62 179 ASN A O 1
ATOM 1457 N N . ASN A 1 180 ? 10.453 1.399 8.803 1.00 92.88 180 ASN A N 1
ATOM 1458 C CA . ASN A 1 180 ? 9.628 0.503 9.612 1.00 92.88 180 ASN A CA 1
ATOM 1459 C C . ASN A 1 180 ? 9.774 -0.979 9.244 1.00 92.88 180 ASN A C 1
ATOM 1461 O O . ASN A 1 180 ? 9.388 -1.830 10.039 1.00 92.88 180 ASN A O 1
ATOM 1465 N N . VAL A 1 181 ? 10.318 -1.282 8.065 1.00 95.62 181 VAL A N 1
ATOM 1466 C CA . VAL A 1 181 ? 10.613 -2.637 7.579 1.00 95.62 181 VAL A CA 1
ATOM 1467 C C . VAL A 1 181 ? 12.015 -2.624 6.947 1.00 95.62 181 VAL A C 1
ATOM 1469 O O . VAL A 1 181 ? 12.147 -2.618 5.719 1.00 95.62 181 VAL A O 1
ATOM 1472 N N . PRO A 1 182 ? 13.091 -2.533 7.755 1.00 96.00 182 PRO A N 1
ATOM 1473 C CA . PRO A 1 182 ? 14.456 -2.367 7.249 1.00 96.00 182 PRO A CA 1
ATOM 1474 C C . PRO A 1 182 ? 14.914 -3.488 6.310 1.00 96.00 182 PRO A C 1
ATOM 1476 O O . PRO A 1 182 ? 15.707 -3.237 5.398 1.00 96.00 182 PRO A O 1
ATOM 1479 N N . GLU A 1 183 ? 14.388 -4.703 6.487 1.00 96.69 183 GLU A N 1
ATOM 1480 C CA . GLU A 1 183 ? 14.646 -5.854 5.622 1.00 96.69 183 GLU A CA 1
ATOM 1481 C C . GLU A 1 183 ? 14.211 -5.618 4.170 1.00 96.69 183 GLU A C 1
ATOM 1483 O O . GLU A 1 183 ? 14.779 -6.234 3.272 1.00 96.69 183 GLU A O 1
ATOM 1488 N N . ALA A 1 184 ? 13.300 -4.671 3.904 1.00 97.75 184 ALA A N 1
ATOM 1489 C CA . ALA A 1 184 ? 12.892 -4.299 2.550 1.00 97.75 184 ALA A CA 1
ATOM 1490 C C . ALA A 1 184 ? 14.080 -3.880 1.668 1.00 97.75 184 ALA A C 1
ATOM 1492 O O . ALA A 1 184 ? 14.029 -4.057 0.454 1.00 97.75 184 ALA A O 1
ATOM 1493 N N . LYS A 1 185 ? 15.188 -3.397 2.251 1.00 97.19 185 LYS A N 1
ATOM 1494 C CA . LYS A 1 185 ? 16.424 -3.092 1.507 1.00 97.19 185 LYS A CA 1
ATOM 1495 C C . LYS A 1 185 ? 16.972 -4.297 0.736 1.00 97.19 185 LYS A C 1
ATOM 1497 O O . LYS A 1 185 ? 17.539 -4.099 -0.334 1.00 97.19 185 LYS A O 1
ATOM 1502 N N . ASN A 1 186 ? 16.761 -5.510 1.248 1.00 97.88 186 ASN A N 1
ATOM 1503 C CA . ASN A 1 186 ? 17.195 -6.761 0.620 1.00 97.88 186 ASN A CA 1
ATOM 1504 C C . ASN A 1 186 ? 16.266 -7.206 -0.520 1.00 97.88 186 ASN A C 1
ATOM 1506 O O . ASN A 1 186 ? 16.589 -8.136 -1.247 1.00 97.88 186 ASN A O 1
ATOM 1510 N N . TYR A 1 187 ? 15.124 -6.534 -0.681 1.00 98.12 187 TYR A N 1
ATOM 1511 C CA . TYR A 1 187 ? 14.101 -6.827 -1.683 1.00 98.12 187 TYR A CA 1
ATOM 1512 C C . TYR A 1 187 ? 13.984 -5.706 -2.722 1.00 98.12 187 TYR A C 1
ATOM 1514 O O . TYR A 1 187 ? 12.939 -5.551 -3.348 1.00 98.12 187 TYR A O 1
ATOM 1522 N N . LYS A 1 188 ? 15.015 -4.872 -2.896 1.00 97.31 188 LYS A N 1
ATOM 1523 C CA . LYS A 1 188 ? 15.030 -3.889 -3.985 1.00 97.31 188 LYS A CA 1
ATOM 1524 C C . LYS A 1 188 ? 15.027 -4.611 -5.328 1.00 97.31 188 LYS A C 1
ATOM 1526 O O . LYS A 1 188 ? 15.844 -5.498 -5.558 1.00 97.31 188 LYS A O 1
ATOM 1531 N N . ILE A 1 189 ? 14.149 -4.192 -6.231 1.00 96.44 189 ILE A N 1
ATOM 1532 C CA . ILE A 1 189 ? 14.071 -4.758 -7.577 1.00 96.44 189 ILE A CA 1
ATOM 1533 C C . ILE A 1 189 ? 14.853 -3.841 -8.525 1.00 96.44 189 ILE A C 1
ATOM 1535 O O . ILE A 1 189 ? 14.496 -2.663 -8.634 1.00 96.44 189 ILE A O 1
ATOM 1539 N N . PRO A 1 190 ? 15.902 -4.338 -9.210 1.00 94.62 190 PRO A N 1
ATOM 1540 C CA . PRO A 1 190 ? 16.658 -3.550 -10.179 1.00 94.62 190 PRO A CA 1
ATOM 1541 C C . PRO A 1 190 ? 15.753 -2.921 -11.241 1.00 94.62 190 PRO A C 1
ATOM 1543 O O . PRO A 1 190 ? 14.886 -3.606 -11.798 1.00 94.62 190 PRO A O 1
ATOM 1546 N N . TYR A 1 191 ? 15.972 -1.646 -11.584 1.00 91.88 191 TYR A N 1
ATOM 1547 C CA . TYR A 1 191 ? 15.093 -0.958 -12.543 1.00 91.88 191 TYR A CA 1
ATOM 1548 C C . TYR A 1 191 ? 15.100 -1.648 -13.914 1.00 91.88 191 TYR A C 1
ATOM 1550 O O . TYR A 1 191 ? 14.071 -1.687 -14.575 1.00 91.88 191 TYR A O 1
ATOM 1558 N N . LYS A 1 192 ? 16.216 -2.278 -14.316 1.00 91.56 192 LYS A N 1
ATOM 1559 C CA . LYS A 1 192 ? 16.311 -3.060 -15.563 1.00 91.56 192 LYS A CA 1
ATOM 1560 C C . LYS A 1 192 ? 15.289 -4.198 -15.621 1.00 91.56 192 LYS A C 1
ATOM 1562 O O . LYS A 1 192 ? 14.783 -4.511 -16.694 1.00 91.56 192 LYS A O 1
ATOM 1567 N N . ILE A 1 193 ? 14.964 -4.811 -14.481 1.00 93.12 193 ILE A N 1
ATOM 1568 C CA . ILE A 1 193 ? 13.907 -5.827 -14.394 1.00 93.12 193 ILE A CA 1
ATOM 1569 C C . ILE A 1 193 ? 12.534 -5.164 -14.546 1.00 93.12 193 ILE A C 1
ATOM 1571 O O . ILE A 1 193 ? 11.694 -5.644 -15.303 1.00 93.12 193 ILE A O 1
ATOM 1575 N N . ILE A 1 194 ? 12.330 -4.027 -13.880 1.00 91.69 194 ILE A N 1
ATOM 1576 C CA . ILE A 1 194 ? 11.092 -3.246 -13.970 1.00 91.69 194 ILE A CA 1
ATOM 1577 C C . ILE A 1 194 ? 10.847 -2.750 -15.408 1.00 91.69 194 ILE A C 1
ATOM 1579 O O . ILE A 1 194 ? 9.720 -2.827 -15.894 1.00 91.69 194 ILE A O 1
ATOM 1583 N N . LYS A 1 195 ? 11.902 -2.360 -16.130 1.00 89.00 195 LYS A N 1
ATOM 1584 C CA . LYS A 1 195 ? 11.877 -1.978 -17.549 1.00 89.00 195 LYS A CA 1
ATOM 1585 C C . LYS A 1 195 ? 11.394 -3.114 -18.443 1.00 89.00 195 LYS A C 1
ATOM 1587 O O . LYS A 1 195 ? 10.480 -2.919 -19.230 1.00 89.00 195 LYS A O 1
ATOM 1592 N N . LYS A 1 196 ? 11.904 -4.333 -18.245 1.00 89.50 196 LYS A N 1
ATOM 1593 C CA . LYS A 1 196 ? 11.417 -5.526 -18.967 1.00 89.50 196 LYS A CA 1
ATOM 1594 C C . LYS A 1 196 ? 9.933 -5.809 -18.713 1.00 89.50 196 LYS A C 1
ATOM 1596 O O . LYS A 1 196 ? 9.229 -6.259 -19.605 1.00 89.50 196 LYS A O 1
ATOM 1601 N N . VAL A 1 197 ? 9.468 -5.544 -17.496 1.00 87.56 197 VAL A N 1
ATOM 1602 C CA . VAL A 1 197 ? 8.094 -5.805 -17.043 1.00 87.56 197 VAL A CA 1
ATOM 1603 C C . VAL A 1 197 ? 7.082 -4.794 -17.586 1.00 87.56 197 VAL A C 1
ATOM 1605 O O . VAL A 1 197 ? 5.945 -5.156 -17.886 1.00 87.56 197 VAL A O 1
ATOM 1608 N N . PHE A 1 198 ? 7.456 -3.522 -17.699 1.00 84.38 198 PHE A N 1
ATOM 1609 C CA . PHE A 1 198 ? 6.566 -2.490 -18.240 1.00 84.38 198 PHE A CA 1
ATOM 1610 C C . PHE A 1 198 ? 6.790 -2.191 -19.726 1.00 84.38 198 PHE A C 1
ATOM 1612 O O . PHE A 1 198 ? 5.958 -1.503 -20.307 1.00 84.38 198 PHE A O 1
ATOM 1619 N N . GLY A 1 199 ? 7.864 -2.704 -20.329 1.00 81.75 199 GLY A N 1
ATOM 1620 C CA . GLY A 1 199 ? 8.277 -2.325 -21.677 1.00 81.75 199 GLY A CA 1
ATOM 1621 C C . GLY A 1 199 ? 8.759 -0.871 -21.745 1.00 81.75 199 GLY A C 1
ATOM 1622 O O . GLY A 1 199 ? 9.139 -0.276 -20.732 1.00 81.75 199 GLY A O 1
ATOM 1623 N N . ASP A 1 200 ? 8.710 -0.294 -22.944 1.00 67.50 200 ASP A N 1
ATOM 1624 C CA . ASP A 1 200 ? 9.172 1.075 -23.217 1.00 67.50 200 ASP A CA 1
ATOM 1625 C C . ASP A 1 200 ? 8.167 2.159 -22.780 1.00 67.50 200 ASP A C 1
ATOM 1627 O O . ASP A 1 200 ? 8.504 3.336 -22.699 1.00 67.50 200 ASP A O 1
ATOM 1631 N N . GLU A 1 201 ? 6.935 1.777 -22.434 1.00 60.72 201 GLU A N 1
ATOM 1632 C CA . GLU A 1 201 ? 5.809 2.703 -22.234 1.00 60.72 201 GLU A CA 1
ATOM 1633 C C . GLU A 1 201 ? 5.891 3.556 -20.955 1.00 60.72 201 GLU A C 1
ATOM 1635 O O . GLU A 1 201 ? 5.068 4.445 -20.740 1.00 60.72 201 GLU A O 1
ATOM 1640 N N . ALA A 1 202 ? 6.834 3.272 -20.053 1.00 61.19 202 ALA A N 1
ATOM 1641 C CA . ALA A 1 202 ? 6.734 3.727 -18.669 1.00 61.19 202 ALA A CA 1
ATOM 1642 C C . ALA A 1 202 ? 7.909 4.561 -18.149 1.00 61.19 202 ALA A C 1
ATOM 1644 O O . ALA A 1 202 ? 7.777 5.096 -17.045 1.00 61.19 202 ALA A O 1
ATOM 1645 N N . PHE A 1 203 ? 9.018 4.683 -18.883 1.00 71.25 203 PHE A N 1
ATOM 1646 C CA . PHE A 1 203 ? 10.259 5.255 -18.350 1.00 71.25 203 PHE A CA 1
ATOM 1647 C C . PHE A 1 203 ? 10.707 6.460 -19.151 1.00 71.25 203 PHE A C 1
ATOM 1649 O O . PHE A 1 203 ? 10.829 6.400 -20.369 1.00 71.25 203 PHE A O 1
ATOM 1656 N N . LEU A 1 204 ? 10.967 7.551 -18.440 1.00 62.62 204 LEU A N 1
ATOM 1657 C CA . LEU A 1 204 ? 11.496 8.762 -19.055 1.00 62.62 204 LEU A CA 1
ATOM 1658 C C . LEU A 1 204 ? 13.018 8.787 -19.052 1.00 62.62 204 LEU A C 1
ATOM 1660 O O . LEU A 1 204 ? 13.624 9.166 -20.045 1.00 62.62 204 LEU A O 1
ATOM 1664 N N . GLU A 1 205 ? 13.626 8.399 -17.936 1.00 70.50 205 GLU A N 1
ATOM 1665 C CA . GLU A 1 205 ? 15.059 8.541 -17.704 1.00 70.50 205 GLU A CA 1
ATOM 1666 C C . GLU A 1 205 ? 15.531 7.381 -16.814 1.00 70.50 205 GLU A C 1
ATOM 1668 O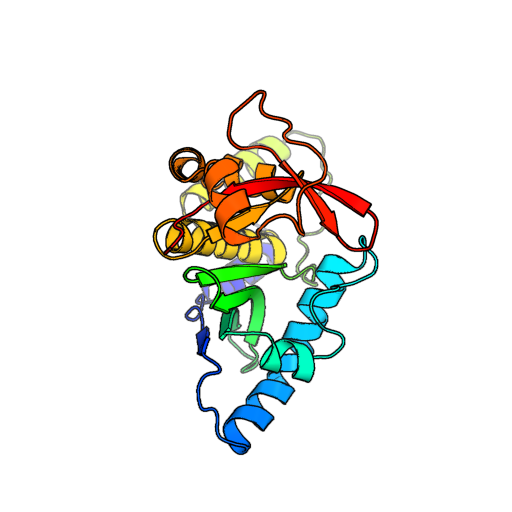 O . GLU A 1 205 ? 14.946 7.123 -15.751 1.00 70.50 205 GLU A O 1
ATOM 1673 N N . ASP A 1 206 ? 16.584 6.693 -17.262 1.00 66.56 206 ASP A N 1
ATOM 1674 C CA . ASP A 1 206 ? 17.354 5.758 -16.446 1.00 66.56 206 ASP A CA 1
ATOM 1675 C C . ASP A 1 206 ? 18.238 6.616 -15.513 1.00 66.56 206 ASP A C 1
ATOM 1677 O O . ASP A 1 206 ? 19.358 6.984 -15.857 1.00 66.56 206 ASP A O 1
ATOM 1681 N N . ASP A 1 207 ? 17.719 7.001 -14.341 1.00 64.88 207 ASP A N 1
ATOM 1682 C CA . ASP A 1 207 ? 18.508 7.655 -13.277 1.00 64.88 207 ASP A CA 1
ATOM 1683 C C . ASP A 1 207 ? 19.345 6.575 -12.553 1.00 64.88 207 ASP A C 1
ATOM 1685 O O . ASP A 1 207 ? 19.144 6.263 -11.378 1.00 64.88 207 ASP A O 1
ATOM 1689 N N . ASP A 1 208 ? 20.229 5.920 -13.318 1.00 62.97 208 ASP A N 1
ATOM 1690 C CA . ASP A 1 208 ? 20.975 4.696 -12.974 1.00 62.97 208 ASP A CA 1
ATOM 1691 C C . ASP A 1 208 ? 22.188 4.967 -12.070 1.00 62.97 208 ASP A C 1
ATOM 1693 O O . ASP A 1 208 ? 23.227 4.316 -12.161 1.00 62.97 208 ASP A O 1
ATOM 1697 N N . THR A 1 209 ? 22.094 5.954 -11.180 1.00 80.06 209 THR A N 1
ATOM 1698 C CA . THR A 1 209 ? 23.179 6.175 -10.213 1.00 80.06 209 THR A CA 1
ATOM 1699 C C . THR A 1 209 ? 23.242 5.052 -9.179 1.00 80.06 209 THR A C 1
ATOM 1701 O O . THR A 1 209 ? 24.320 4.746 -8.676 1.00 80.06 209 THR A O 1
ATOM 1704 N N . ASP A 1 210 ? 22.106 4.409 -8.877 1.00 90.44 210 ASP A N 1
ATOM 1705 C CA . ASP A 1 210 ? 22.024 3.345 -7.874 1.00 90.44 210 ASP A CA 1
ATOM 1706 C C . ASP A 1 210 ? 21.551 1.980 -8.398 1.00 90.44 210 ASP A C 1
ATOM 1708 O O . ASP A 1 210 ? 21.547 1.029 -7.620 1.00 90.44 210 ASP A O 1
ATOM 1712 N N . GLY A 1 211 ? 21.162 1.840 -9.671 1.00 92.94 211 GLY A N 1
ATOM 1713 C CA . GLY A 1 211 ? 20.647 0.577 -10.220 1.00 92.94 211 GLY A CA 1
ATOM 1714 C C . GLY A 1 211 ? 19.203 0.221 -9.847 1.00 92.94 211 GLY A C 1
ATOM 1715 O O . GLY A 1 211 ? 18.695 -0.819 -10.285 1.00 92.94 211 GLY A O 1
ATOM 1716 N N . TYR A 1 212 ? 18.501 1.060 -9.079 1.00 94.06 212 TYR A N 1
ATOM 1717 C CA . TYR A 1 212 ? 17.151 0.768 -8.565 1.00 94.06 212 TYR A CA 1
ATOM 1718 C C . TYR A 1 212 ? 16.138 1.895 -8.789 1.00 94.06 212 TYR A C 1
ATOM 1720 O O . TYR A 1 212 ? 14.930 1.657 -8.695 1.00 94.06 212 TYR A O 1
ATOM 1728 N N . THR A 1 213 ? 16.611 3.111 -9.050 1.00 93.56 213 THR A N 1
ATOM 1729 C CA . THR A 1 213 ? 15.781 4.302 -9.234 1.00 93.56 213 THR A CA 1
ATOM 1730 C C . THR A 1 213 ? 15.387 4.479 -10.692 1.00 93.56 213 THR A C 1
ATOM 1732 O O . THR A 1 213 ? 16.178 4.255 -11.599 1.00 93.56 213 THR A O 1
ATOM 1735 N N . TYR A 1 214 ? 14.140 4.881 -10.921 1.00 91.56 214 TYR A N 1
ATOM 1736 C CA . TYR A 1 214 ? 13.634 5.209 -12.250 1.00 91.56 214 TYR A CA 1
ATOM 1737 C C . TYR A 1 214 ? 12.525 6.258 -12.168 1.00 91.56 214 TYR A C 1
ATOM 1739 O O . TYR A 1 214 ? 11.885 6.425 -11.126 1.00 91.56 214 TYR A O 1
ATOM 1747 N N . THR A 1 215 ? 12.275 6.958 -13.275 1.00 90.38 215 THR A N 1
ATOM 1748 C CA . THR A 1 215 ? 11.213 7.971 -13.364 1.00 90.38 215 THR A CA 1
ATOM 1749 C C . THR A 1 215 ? 10.066 7.488 -14.245 1.00 90.38 215 THR A C 1
ATOM 1751 O O . THR A 1 215 ? 10.300 7.058 -15.373 1.00 90.38 215 THR A O 1
ATOM 1754 N N . ARG A 1 216 ? 8.824 7.608 -13.754 1.00 85.88 216 ARG A N 1
ATOM 1755 C CA . ARG A 1 216 ? 7.595 7.295 -14.506 1.00 85.88 216 ARG A CA 1
ATOM 1756 C C . ARG A 1 216 ? 6.679 8.500 -14.641 1.00 85.88 216 ARG A C 1
ATOM 1758 O O . ARG A 1 216 ? 6.650 9.340 -13.743 1.00 85.88 216 ARG A O 1
ATOM 1765 N N . ILE A 1 217 ? 5.886 8.528 -15.710 1.00 84.31 217 ILE A N 1
ATOM 1766 C CA . ILE A 1 217 ? 4.747 9.443 -15.825 1.00 84.31 217 ILE A CA 1
ATOM 1767 C C . ILE A 1 217 ? 3.530 8.813 -15.145 1.00 84.31 217 ILE A C 1
ATOM 1769 O O . ILE A 1 217 ? 3.135 7.697 -15.484 1.00 84.31 217 ILE A O 1
ATOM 1773 N N . ILE A 1 218 ? 2.943 9.522 -14.185 1.00 79.00 218 ILE A N 1
ATOM 1774 C CA . ILE A 1 218 ? 1.667 9.180 -13.541 1.00 79.00 218 ILE A CA 1
ATOM 1775 C C . ILE A 1 218 ? 0.846 10.468 -13.532 1.00 79.00 218 ILE A C 1
ATOM 1777 O O . ILE A 1 218 ? 1.375 11.511 -13.154 1.00 79.00 218 ILE A O 1
ATOM 1781 N N . GLY A 1 219 ? -0.383 10.438 -14.044 1.00 78.19 219 GLY A N 1
ATOM 1782 C CA . GLY A 1 219 ? -1.206 11.647 -14.147 1.00 78.19 219 GLY A CA 1
ATOM 1783 C C . GLY A 1 219 ? -0.583 12.802 -14.926 1.00 78.19 219 GLY A C 1
ATOM 1784 O O . GLY A 1 219 ? -0.769 13.957 -14.562 1.00 78.19 219 GLY A O 1
ATOM 1785 N N . GLY A 1 220 ? 0.252 12.515 -15.931 1.00 82.81 220 GLY A N 1
ATOM 1786 C CA . GLY A 1 220 ? 1.008 13.540 -16.665 1.00 82.81 220 GLY A CA 1
ATOM 1787 C C . GLY A 1 220 ? 2.221 14.118 -15.918 1.00 82.81 220 GLY A C 1
ATOM 1788 O O . GLY A 1 220 ? 2.947 14.930 -16.484 1.00 82.81 220 GLY A O 1
ATOM 1789 N N . ASN A 1 221 ? 2.498 13.676 -14.688 1.00 85.00 221 ASN A N 1
ATOM 1790 C CA . ASN A 1 221 ? 3.595 14.171 -13.858 1.00 85.00 221 ASN A CA 1
ATOM 1791 C C . ASN A 1 221 ? 4.746 13.162 -13.759 1.00 85.00 221 ASN A C 1
ATOM 1793 O O . ASN A 1 221 ? 4.530 11.951 -13.703 1.00 85.00 221 ASN A O 1
ATOM 1797 N N . LYS A 1 222 ? 5.991 13.657 -13.706 1.00 88.38 222 LYS A N 1
ATOM 1798 C CA . LYS A 1 222 ? 7.183 12.822 -13.484 1.00 88.38 222 LYS A CA 1
ATOM 1799 C C . LYS A 1 222 ? 7.284 12.427 -12.006 1.00 88.38 222 LYS A C 1
ATOM 1801 O O . LYS A 1 222 ? 7.331 13.288 -11.132 1.00 88.38 222 LYS A O 1
ATOM 1806 N N . HIS A 1 223 ? 7.424 11.135 -11.722 1.00 88.12 223 HIS A N 1
ATOM 1807 C CA . HIS A 1 223 ? 7.664 10.625 -10.372 1.00 88.12 223 HIS A CA 1
ATOM 1808 C C . HIS A 1 223 ? 8.885 9.713 -10.329 1.00 88.12 223 HIS A C 1
ATOM 1810 O O . HIS A 1 223 ? 8.914 8.686 -11.008 1.00 88.12 223 HIS A O 1
ATOM 1816 N N . LYS A 1 224 ? 9.847 10.033 -9.454 1.00 92.38 224 LYS A N 1
ATOM 1817 C CA . LYS A 1 224 ? 10.927 9.107 -9.091 1.00 92.38 224 LYS A CA 1
ATOM 1818 C C . LYS A 1 224 ? 10.369 7.974 -8.238 1.00 92.38 224 LYS A C 1
ATOM 1820 O O . LYS A 1 224 ? 9.671 8.223 -7.252 1.00 92.38 224 LYS A O 1
ATOM 1825 N N . LYS A 1 225 ? 10.664 6.738 -8.621 1.00 93.56 225 LYS A N 1
ATOM 1826 C CA . LYS A 1 225 ? 10.148 5.511 -8.016 1.00 93.56 225 LYS A CA 1
ATOM 1827 C C . LYS A 1 225 ? 11.293 4.541 -7.749 1.00 93.56 225 LYS A C 1
ATOM 1829 O O . LYS A 1 225 ? 12.312 4.549 -8.436 1.00 93.56 225 LYS A O 1
ATOM 1834 N N . ARG A 1 226 ? 11.072 3.668 -6.771 1.00 95.44 226 ARG A N 1
ATOM 1835 C CA . ARG A 1 226 ? 11.809 2.415 -6.594 1.00 95.44 226 ARG A CA 1
ATOM 1836 C C . ARG A 1 226 ? 10.815 1.279 -6.425 1.00 95.44 226 ARG A C 1
ATOM 1838 O O . ARG A 1 226 ? 9.701 1.489 -5.934 1.00 95.44 226 ARG A O 1
ATOM 1845 N N . ALA A 1 227 ? 11.212 0.081 -6.836 1.00 96.44 227 ALA A N 1
ATOM 1846 C CA . ALA A 1 227 ? 10.408 -1.117 -6.659 1.00 96.44 227 ALA A CA 1
ATOM 1847 C C . ALA A 1 227 ? 10.991 -2.012 -5.562 1.00 96.44 227 ALA A C 1
ATOM 1849 O O . ALA A 1 227 ? 12.207 -2.177 -5.466 1.00 96.44 227 ALA A O 1
ATOM 1850 N N . TYR A 1 228 ? 10.107 -2.582 -4.746 1.00 98.19 228 TYR A N 1
ATOM 1851 C CA . TYR A 1 228 ? 10.461 -3.475 -3.647 1.00 98.19 228 TYR A CA 1
ATOM 1852 C C . TYR A 1 228 ? 9.572 -4.714 -3.655 1.00 98.19 228 TYR A C 1
ATOM 1854 O O . TYR A 1 228 ? 8.378 -4.607 -3.948 1.00 98.19 228 TYR A O 1
ATOM 1862 N N . GLY A 1 229 ? 10.138 -5.854 -3.273 1.00 97.81 229 GLY A N 1
ATOM 1863 C CA . GLY A 1 229 ? 9.454 -7.128 -3.097 1.00 97.81 229 GLY A CA 1
ATOM 1864 C C . GLY A 1 229 ? 9.945 -8.200 -4.068 1.00 97.81 229 GLY A C 1
ATOM 1865 O O . GLY A 1 229 ? 11.082 -8.161 -4.533 1.00 97.81 229 GLY A O 1
ATOM 1866 N N . THR A 1 230 ? 9.069 -9.149 -4.385 1.00 97.12 230 THR A N 1
ATOM 1867 C CA . THR A 1 230 ? 9.365 -10.297 -5.247 1.00 97.12 230 THR A CA 1
ATOM 1868 C C . THR A 1 230 ? 8.505 -10.260 -6.501 1.00 97.12 230 THR A C 1
ATOM 1870 O O . THR A 1 230 ? 7.273 -10.285 -6.439 1.00 97.12 230 THR A O 1
ATOM 1873 N N . ILE A 1 231 ? 9.169 -10.215 -7.654 1.00 94.38 231 ILE A N 1
ATOM 1874 C CA . ILE A 1 231 ? 8.533 -10.250 -8.969 1.00 94.38 231 ILE A CA 1
ATOM 1875 C C . ILE A 1 231 ? 8.563 -11.670 -9.535 1.00 94.38 231 ILE A C 1
ATOM 1877 O O . ILE A 1 231 ? 9.540 -12.393 -9.344 1.00 94.38 231 ILE A O 1
ATOM 1881 N N . LYS A 1 232 ? 7.491 -12.076 -10.219 1.00 92.69 232 LYS A N 1
ATOM 1882 C CA . LYS A 1 232 ? 7.410 -13.372 -10.909 1.00 92.69 232 LYS A CA 1
ATOM 1883 C C . LYS A 1 232 ? 7.271 -13.109 -12.403 1.00 92.69 232 LYS A C 1
ATOM 1885 O O . LYS A 1 232 ? 6.240 -12.583 -12.823 1.00 92.69 232 LYS A O 1
ATOM 1890 N N . ILE A 1 233 ? 8.329 -13.400 -13.154 1.00 86.06 233 ILE A N 1
ATOM 1891 C CA . ILE A 1 233 ? 8.430 -13.200 -14.608 1.00 86.06 233 ILE A CA 1
ATOM 1892 C C . ILE A 1 233 ? 8.269 -14.548 -15.290 1.00 86.06 233 ILE A C 1
ATOM 1894 O O . ILE A 1 233 ? 8.834 -15.523 -14.746 1.00 86.06 233 ILE A O 1
#

Secondary structure (DSSP, 8-state):
--HHHHHHHHHHHH--EEEEEEEE-TT--HHHHHHHHHHHHHHHHHHHHHHGGGTS-TT-SSHHHHHHH-SEEEEEEEE-TTTS-EEEEEEEEEEESSSEEEEEEEE-----TT--------STHHHHHHHHHHHHHHTT---SSHHHHHHHHHHHHHHHHTTTEEEEE-HHHHHHHHHH-GGGGGGEEPHHHHHHHHGGGG-S---TTSSSEEEEEETTEEEEEEEEE----

Radius of gyration: 19.84 Å; chains: 1; bounding box: 48×37×59 Å

Foldseek 3Di:
DDPLVVVVLVQLVLWDFPDFDKAFLPPDDPVSVVVQLVVLQVVQVQQQVQCVVVVGDPCADGSNRLSVQFRIKGWTWIQRNPPSDTHTAKIWTWHCALFTETDTIGGDPDFPVQQPPPPPDDDPVVVVVVVVVVVCVVVVRDDNGSNRVSLVVVLVVLQVFQAGYKYKDADPRVVSNCVSPVCQVVFWDFVVVVCVRVPPQFFDDPPVPPRFWTWGQDPNDITIIGMTHDGHD

pLDDT: mean 77.2, std 18.63, range [35.38, 98.19]

Sequence (233 aa):
MSKNILNLISKIINYKIIESGKFIFRNLNEEERKDLVNSGDLIWKMIEDAYESQGGYEGAKSAEQLIDKSYMWRLVSLNHPTENKSIPLVVNVYRNKFGLKRVATAVTQNKTDFMLKTYKNEGKGAELQNKIRNIREKDGAFYSDYNSIGKDALKKIYKDDLDKCWTEVSGLSEKFLLNNVPEAKNYKIPYKIIKKVFGDEAFLEDDDTDGYTYTRIIGGNKHKKRAYGTIKI